Protein AF-A0A948CXN2-F1 (afdb_monomer)

Sequence (356 aa):
LKKIKRFEIYQRFLGYASSQEAEKEELLSPEDKVILDSAATRKIIGYLASQLNKVVSLNSHLELDLGVDSLGRVELGSGLESILSIEIPQELIDSVLTVKELIIQIERLSRASAALVVSPEQKTWNQILNQKPPDELLDKIKLNYGLLDKLLTLIFKALFEGFFRVFYSLRVSGRRNIPPSGPYIFCPNHASFYDGFILLSSVPFKCAINLFFIGHAKIFQRPLIKWAVKVARLISIDPVDHLSESLQASRFVLGKNKVICIFPEGARSIAGYVEEFKKGVGILAKELNIPLLPVYIKGSEFAWPRTRKFPRIHPLRIIFGKPVLWHDLGSDYEGIVEGLRKEIIKLKNQSDSKKR

Mean predicted aligned error: 16.38 Å

Nearest PDB structures (foldseek):
  5kym-assembly2_B  TM=7.892E-01  e=8.739E-10  Thermotoga maritima MSB8
  5kym-assembly1_A  TM=7.575E-01  e=1.160E-09  Thermotoga maritima MSB8
  8z5e-assembly1_C  TM=9.076E-01  e=7.432E-04  Helicobacter pylori
  3eje-assembly4_G  TM=8.868E-01  e=1.105E-03  Escherichia coli K-12
  7v2h-assembly1_G  TM=8.259E-01  e=1.044E-03  Sus scrofa

Structure (mmCIF, N/CA/C/O backbone):
data_AF-A0A948CXN2-F1
#
_entry.id   AF-A0A948CXN2-F1
#
loop_
_atom_site.group_PDB
_atom_site.id
_atom_site.type_symbol
_atom_site.label_atom_id
_atom_site.label_alt_id
_atom_site.label_comp_id
_atom_site.label_asym_id
_atom_site.label_entity_id
_atom_site.label_seq_id
_atom_site.pdbx_PDB_ins_code
_atom_site.Cartn_x
_atom_site.Cartn_y
_atom_site.Cartn_z
_atom_site.occupancy
_atom_site.B_iso_or_equiv
_atom_site.auth_seq_id
_atom_site.auth_comp_id
_atom_site.auth_asym_id
_atom_site.auth_atom_id
_atom_site.pdbx_PDB_model_num
ATOM 1 N N . LEU A 1 1 ? 48.651 -53.371 48.747 1.00 43.09 1 LEU A N 1
ATOM 2 C CA . LEU A 1 1 ? 47.652 -52.385 48.266 1.00 43.09 1 LEU A CA 1
ATOM 3 C C . LEU A 1 1 ? 47.886 -52.149 46.772 1.00 43.09 1 LEU A C 1
ATOM 5 O O . LEU A 1 1 ? 48.882 -51.533 46.413 1.00 43.09 1 LEU A O 1
ATOM 9 N N . LYS A 1 2 ? 47.072 -52.755 45.893 1.00 43.84 2 LYS A N 1
ATOM 10 C CA . LYS A 1 2 ? 47.256 -52.666 44.430 1.00 43.84 2 LYS A CA 1
ATOM 11 C C . LYS A 1 2 ? 46.954 -51.236 43.956 1.00 43.84 2 LYS A C 1
ATOM 13 O O . LYS A 1 2 ? 45.879 -50.719 44.242 1.00 43.84 2 LYS A O 1
ATOM 18 N N . LYS A 1 3 ? 47.900 -50.612 43.241 1.00 45.12 3 LYS A N 1
ATOM 19 C CA . LYS A 1 3 ? 47.721 -49.305 42.587 1.00 45.12 3 LYS A CA 1
ATOM 20 C C . LYS A 1 3 ? 46.655 -49.433 41.498 1.00 45.12 3 LYS A C 1
ATOM 22 O O . LYS A 1 3 ? 46.904 -50.056 40.469 1.00 45.12 3 LYS A O 1
ATOM 27 N N . ILE A 1 4 ? 45.487 -48.855 41.749 1.00 51.91 4 ILE A N 1
ATOM 28 C CA . ILE A 1 4 ? 44.396 -48.753 40.776 1.00 51.91 4 ILE A CA 1
ATOM 29 C C . ILE A 1 4 ? 44.846 -47.791 39.671 1.00 51.91 4 ILE A C 1
ATOM 31 O O . ILE A 1 4 ? 45.380 -46.714 39.956 1.00 51.91 4 ILE A O 1
ATOM 35 N N . LYS A 1 5 ? 44.688 -48.187 38.404 1.00 51.06 5 LYS A N 1
ATOM 36 C CA . LYS A 1 5 ? 45.070 -47.341 37.265 1.00 51.06 5 LYS A CA 1
ATOM 37 C C . LYS A 1 5 ? 44.031 -46.229 37.094 1.00 51.06 5 LYS A C 1
ATOM 39 O O . LYS A 1 5 ? 42.837 -46.462 37.227 1.00 51.06 5 LYS A O 1
ATOM 44 N N . ARG A 1 6 ? 44.477 -45.015 36.749 1.00 44.25 6 ARG A N 1
ATOM 45 C CA . ARG A 1 6 ? 43.642 -43.796 36.620 1.00 44.25 6 ARG A CA 1
ATOM 46 C C . ARG A 1 6 ? 42.395 -43.981 35.732 1.00 44.25 6 ARG A C 1
ATOM 48 O O . ARG A 1 6 ? 41.373 -43.355 35.980 1.00 44.25 6 ARG A O 1
ATOM 55 N N . PHE A 1 7 ? 42.466 -44.878 34.749 1.00 40.72 7 PHE A N 1
ATOM 56 C CA . PHE A 1 7 ? 41.352 -45.239 33.869 1.00 40.72 7 PHE A CA 1
ATOM 57 C C . PHE A 1 7 ? 40.240 -46.045 34.570 1.00 40.72 7 PHE A C 1
ATOM 59 O O . PHE A 1 7 ? 39.066 -45.834 34.290 1.00 40.72 7 PHE A O 1
ATOM 66 N N . GLU A 1 8 ? 40.577 -46.909 35.533 1.00 50.84 8 GLU A N 1
ATOM 67 C CA . GLU A 1 8 ? 39.588 -47.670 36.318 1.00 50.84 8 GLU A CA 1
ATOM 68 C C . GLU A 1 8 ? 38.836 -46.776 37.312 1.00 50.84 8 GLU A C 1
ATOM 70 O O . GLU A 1 8 ? 37.668 -47.023 37.600 1.00 50.84 8 GLU A O 1
ATOM 75 N N . ILE A 1 9 ? 39.477 -45.706 37.800 1.00 50.47 9 ILE A N 1
ATOM 76 C CA . ILE A 1 9 ? 38.821 -44.670 38.616 1.00 50.47 9 ILE A CA 1
ATOM 77 C C . ILE A 1 9 ? 37.789 -43.920 37.769 1.00 50.47 9 ILE A C 1
ATOM 79 O O . ILE A 1 9 ? 36.673 -43.703 38.225 1.00 50.47 9 ILE A O 1
ATOM 83 N N . TYR A 1 10 ? 38.136 -43.584 36.524 1.00 41.81 10 TYR A N 1
ATOM 84 C CA . TYR A 1 10 ? 37.239 -42.896 35.594 1.00 41.81 10 TYR A CA 1
ATOM 85 C C . TYR A 1 10 ? 36.047 -43.774 35.186 1.00 41.81 10 TYR A C 1
ATOM 87 O O . TYR A 1 10 ? 34.915 -43.313 35.191 1.00 41.81 10 TYR A O 1
ATOM 95 N N . GLN A 1 11 ? 36.279 -45.064 34.930 1.00 43.81 11 GLN A N 1
ATOM 96 C CA . GLN A 1 11 ? 35.222 -46.041 34.642 1.00 43.81 11 GLN A CA 1
ATOM 97 C C . GLN A 1 11 ? 34.307 -46.289 35.849 1.00 43.81 11 GLN A C 1
ATOM 99 O O . GLN A 1 11 ? 33.099 -46.396 35.678 1.00 43.81 11 GLN A O 1
ATOM 104 N N . ARG A 1 12 ? 34.844 -46.324 37.078 1.00 49.12 12 ARG A N 1
ATOM 105 C CA . ARG A 1 12 ? 34.018 -46.387 38.296 1.00 49.12 12 ARG A CA 1
ATOM 106 C C . ARG A 1 12 ? 33.236 -45.105 38.539 1.00 49.12 12 ARG A C 1
ATOM 108 O O . ARG A 1 12 ? 32.099 -45.204 38.964 1.00 49.12 12 ARG A O 1
ATOM 115 N N . PHE A 1 13 ? 33.816 -43.938 38.263 1.00 44.25 13 PHE A N 1
ATOM 116 C CA . PHE A 1 13 ? 33.134 -42.649 38.384 1.00 44.25 13 PHE A CA 1
ATOM 117 C C . PHE A 1 13 ? 32.013 -42.511 37.347 1.00 44.25 13 PHE A C 1
ATOM 119 O O . PHE A 1 13 ? 30.922 -42.090 37.700 1.00 44.25 13 PHE A O 1
ATOM 126 N N . LEU A 1 14 ? 32.242 -42.955 36.106 1.00 42.12 14 LEU A N 1
ATOM 127 C CA . LEU A 1 14 ? 31.215 -43.044 35.063 1.00 42.12 14 LEU A CA 1
ATOM 128 C C . LEU A 1 14 ? 30.163 -44.113 35.368 1.00 42.12 14 LEU A C 1
ATOM 130 O O . LEU A 1 14 ? 28.994 -43.891 35.104 1.00 42.12 14 LEU A O 1
ATOM 134 N N . GLY A 1 15 ? 30.551 -45.243 35.961 1.00 37.94 15 GLY A N 1
ATOM 135 C CA . GLY A 1 15 ? 29.616 -46.258 36.443 1.00 37.94 15 GLY A CA 1
ATOM 136 C C . GLY A 1 15 ? 28.722 -45.718 37.559 1.00 37.94 15 GLY A C 1
ATOM 137 O O . GLY A 1 15 ? 27.516 -45.908 37.488 1.00 37.94 15 GLY A O 1
ATOM 138 N N . TYR A 1 16 ? 29.303 -44.979 38.515 1.00 38.25 16 TYR A N 1
ATOM 139 C CA . TYR A 1 16 ? 28.596 -44.304 39.611 1.00 38.25 16 TYR A CA 1
ATOM 140 C C . TYR A 1 16 ? 27.692 -43.167 39.106 1.00 38.25 16 TYR A C 1
ATOM 142 O O . TYR A 1 16 ? 26.569 -43.014 39.583 1.00 38.25 16 TYR A O 1
ATOM 150 N N . ALA A 1 17 ? 28.159 -42.404 38.111 1.00 37.88 17 ALA A N 1
ATOM 151 C CA . ALA A 1 17 ? 27.385 -41.372 37.429 1.00 37.88 17 ALA A CA 1
ATOM 152 C C . ALA A 1 17 ? 26.241 -41.982 36.609 1.00 37.88 17 ALA A C 1
ATOM 154 O O . ALA A 1 17 ? 25.121 -41.514 36.732 1.00 37.88 17 ALA A O 1
ATOM 155 N N . SER A 1 18 ? 26.471 -43.090 35.893 1.00 36.19 18 SER A N 1
ATOM 156 C CA . SER A 1 18 ? 25.425 -43.784 35.130 1.00 36.19 18 SER A CA 1
ATOM 157 C C . SER A 1 18 ? 24.407 -44.482 36.033 1.00 36.19 18 SER A C 1
ATOM 159 O O . SER A 1 18 ? 23.235 -44.544 35.687 1.00 36.19 18 SER A O 1
ATOM 161 N N . SER A 1 19 ? 24.814 -44.959 37.219 1.00 34.91 19 SER A N 1
ATOM 162 C CA . SER A 1 19 ? 23.875 -45.485 38.217 1.00 34.91 19 SER A CA 1
ATOM 163 C C . SER A 1 19 ? 23.052 -44.379 38.881 1.00 34.91 19 SER A C 1
ATOM 165 O O . SER A 1 19 ? 21.907 -44.630 39.227 1.00 34.91 19 SER A O 1
ATOM 167 N N . GLN A 1 20 ? 23.582 -43.152 38.998 1.00 39.25 20 GLN A N 1
ATOM 168 C CA . GLN A 1 20 ? 22.796 -41.988 39.432 1.00 39.25 20 GLN A CA 1
ATOM 169 C C . GLN A 1 20 ? 21.943 -41.376 38.310 1.00 39.25 20 GLN A C 1
ATOM 171 O O . GLN A 1 20 ? 20.877 -40.842 38.595 1.00 39.25 20 GLN A O 1
ATOM 176 N N . GLU A 1 21 ? 22.372 -41.471 37.050 1.00 39.75 21 GLU A N 1
ATOM 177 C CA . GLU A 1 21 ? 21.590 -41.068 35.874 1.00 39.75 21 GLU A CA 1
ATOM 178 C C . GLU A 1 21 ? 20.443 -42.055 35.602 1.00 39.75 21 GLU A C 1
ATOM 180 O O . GLU A 1 21 ? 19.354 -41.623 35.243 1.00 39.75 21 GLU A O 1
ATOM 185 N N . ALA A 1 22 ? 20.634 -43.355 35.863 1.00 36.22 22 ALA A N 1
ATOM 186 C CA . ALA A 1 22 ? 19.586 -44.373 35.748 1.00 36.22 22 ALA A CA 1
ATOM 187 C C . ALA A 1 22 ? 18.579 -44.367 36.920 1.00 36.22 22 ALA A C 1
ATOM 189 O O . ALA A 1 22 ? 17.441 -44.790 36.739 1.00 36.22 22 ALA A O 1
ATOM 190 N N . GLU A 1 23 ? 18.950 -43.862 38.104 1.00 38.31 23 GLU A N 1
ATOM 191 C CA . GLU A 1 23 ? 18.022 -43.664 39.238 1.00 38.31 23 GLU A CA 1
ATOM 192 C C . GLU A 1 23 ? 17.304 -42.297 39.225 1.00 38.31 23 GLU A C 1
ATOM 194 O O . GLU A 1 23 ? 16.424 -42.064 40.054 1.00 38.31 23 GLU A O 1
ATOM 199 N N . LYS A 1 24 ? 17.622 -41.402 38.276 1.00 38.16 24 LYS A N 1
ATOM 200 C CA . LYS A 1 24 ? 16.964 -40.090 38.094 1.00 38.16 24 LYS A CA 1
ATOM 201 C C . LYS A 1 24 ? 16.237 -39.931 36.753 1.00 38.16 24 LYS A C 1
ATOM 203 O O . LYS A 1 24 ? 15.955 -38.809 36.336 1.00 38.16 24 LYS A O 1
ATOM 208 N N . GLU A 1 25 ? 15.832 -41.023 36.109 1.00 41.50 25 GLU A N 1
ATOM 209 C CA . GLU A 1 25 ? 14.643 -40.970 35.250 1.00 41.50 25 GLU A CA 1
ATOM 210 C C . GLU A 1 25 ? 13.409 -40.852 36.158 1.00 41.50 25 GLU A C 1
ATOM 212 O O . GLU A 1 25 ? 12.690 -41.814 36.427 1.00 41.50 25 GLU A O 1
ATOM 217 N N . GLU A 1 26 ? 13.194 -39.645 36.692 1.00 45.78 26 GLU A N 1
ATOM 218 C CA . GLU A 1 26 ? 11.942 -39.278 37.342 1.00 45.78 26 GLU A CA 1
ATOM 219 C C . GLU A 1 26 ? 10.802 -39.567 36.364 1.00 45.78 26 GLU A C 1
ATOM 221 O O . GLU A 1 26 ? 10.738 -39.004 35.267 1.00 45.78 26 GLU A O 1
ATOM 226 N N . LEU A 1 27 ? 9.905 -40.472 36.763 1.00 43.25 27 LEU A N 1
ATOM 227 C CA . LEU A 1 27 ? 8.648 -40.735 36.078 1.00 43.25 27 LEU A CA 1
ATOM 228 C C . LEU A 1 27 ? 7.884 -39.415 35.908 1.00 43.25 27 LEU A C 1
ATOM 230 O O . LEU A 1 27 ? 7.182 -38.971 36.813 1.00 43.25 27 LEU A O 1
ATOM 234 N N . LEU A 1 28 ? 8.023 -38.796 34.734 1.00 49.78 28 LEU A N 1
ATOM 235 C CA . LEU A 1 28 ? 7.275 -37.606 34.342 1.00 49.78 28 LEU A CA 1
ATOM 236 C C . LEU A 1 28 ? 5.777 -37.894 34.487 1.00 49.78 28 LEU A C 1
ATOM 238 O O . LEU A 1 28 ? 5.238 -38.775 33.803 1.00 49.78 28 LEU A O 1
ATOM 242 N N . SER A 1 29 ? 5.102 -37.134 35.353 1.00 56.88 29 SER A N 1
ATOM 243 C CA . SER A 1 29 ? 3.646 -37.175 35.485 1.00 56.88 29 SER A CA 1
ATOM 244 C C . SER A 1 29 ? 2.992 -36.850 34.128 1.00 56.88 29 SER A C 1
ATOM 246 O O . SER A 1 29 ? 3.559 -36.085 33.340 1.00 56.88 29 SER A O 1
ATOM 248 N N . PRO A 1 30 ? 1.790 -37.374 33.814 1.00 52.34 30 PRO A N 1
ATOM 249 C CA . PRO A 1 30 ? 1.020 -36.946 32.644 1.00 52.34 30 PRO A CA 1
ATOM 250 C C . PRO A 1 30 ? 0.870 -35.417 32.541 1.00 52.34 30 PRO A C 1
ATOM 252 O O . PRO A 1 30 ? 0.842 -34.879 31.438 1.00 52.34 30 PRO A O 1
ATOM 255 N N . GLU A 1 31 ? 0.847 -34.716 33.678 1.00 55.06 31 GLU A N 1
ATOM 256 C CA . GLU A 1 31 ? 0.811 -33.250 33.753 1.00 55.06 31 GLU A CA 1
ATOM 257 C C . GLU A 1 31 ? 2.134 -32.599 33.313 1.00 55.06 31 GLU A C 1
ATOM 259 O O . GLU A 1 31 ? 2.119 -31.578 32.626 1.00 55.06 31 GLU A O 1
ATOM 264 N N . ASP A 1 32 ? 3.280 -33.215 33.619 1.00 54.38 32 ASP A N 1
ATOM 265 C CA . ASP A 1 32 ? 4.606 -32.701 33.247 1.00 54.38 32 ASP A CA 1
ATOM 266 C C . ASP A 1 32 ? 4.849 -32.801 31.735 1.00 54.38 32 ASP A C 1
ATOM 268 O O . ASP A 1 32 ? 5.478 -31.925 31.139 1.00 54.38 32 ASP A O 1
ATOM 272 N N . LYS A 1 33 ? 4.278 -33.822 31.080 1.00 56.09 33 LYS A N 1
ATOM 273 C CA . LYS A 1 33 ? 4.309 -33.951 29.612 1.00 56.09 33 LYS A CA 1
ATOM 274 C C . LYS A 1 33 ? 3.504 -32.854 28.913 1.00 56.09 33 LYS A C 1
ATOM 276 O O . LYS A 1 33 ? 3.945 -32.343 27.889 1.00 56.09 33 LYS A O 1
ATOM 281 N N . VAL A 1 34 ? 2.365 -32.455 29.482 1.00 56.97 34 VAL A N 1
ATOM 282 C CA . VAL A 1 34 ? 1.534 -31.359 28.950 1.00 56.97 34 VAL A CA 1
ATOM 283 C C . VAL A 1 34 ? 2.238 -30.008 29.103 1.00 56.97 34 VAL A C 1
ATOM 285 O O . VAL A 1 34 ? 2.188 -29.183 28.192 1.00 56.97 34 VAL A O 1
ATOM 288 N N . ILE A 1 35 ? 2.943 -29.793 30.220 1.00 57.72 35 ILE A N 1
ATOM 289 C CA . ILE A 1 35 ? 3.729 -28.573 30.464 1.00 57.72 35 ILE A CA 1
ATOM 290 C C . ILE A 1 35 ? 4.901 -28.462 29.473 1.00 57.72 35 ILE A C 1
ATOM 292 O O . ILE A 1 35 ? 5.180 -27.372 28.973 1.00 57.72 35 ILE A O 1
ATOM 296 N N . LEU A 1 36 ? 5.564 -29.573 29.135 1.00 56.72 36 LEU A N 1
ATOM 297 C CA . LEU A 1 36 ? 6.693 -29.603 28.191 1.00 56.72 36 LEU A CA 1
ATOM 298 C C . LEU A 1 36 ? 6.303 -29.320 26.729 1.00 56.72 36 LEU A C 1
ATOM 300 O O . LEU A 1 36 ? 7.131 -28.814 25.966 1.00 56.72 36 LEU A O 1
ATOM 304 N N . ASP A 1 37 ? 5.058 -29.593 26.332 1.00 57.66 37 ASP A N 1
ATOM 305 C CA . ASP A 1 37 ? 4.600 -29.397 24.948 1.00 57.66 37 ASP A CA 1
ATOM 306 C C . ASP A 1 37 ? 4.332 -27.924 24.585 1.00 57.66 37 ASP A C 1
ATOM 308 O O . ASP A 1 37 ? 4.297 -27.558 23.402 1.00 57.66 37 ASP A O 1
ATOM 312 N N . SER A 1 38 ? 4.231 -27.048 25.588 1.00 67.25 38 SER A N 1
ATOM 313 C CA . SER A 1 38 ? 4.052 -25.605 25.419 1.00 67.25 38 SER A CA 1
ATOM 314 C C . SER A 1 38 ? 5.248 -24.945 24.716 1.00 67.25 38 SER A C 1
ATOM 316 O O . SER A 1 38 ? 6.420 -25.159 25.043 1.00 67.25 38 SER A O 1
ATOM 318 N N . ALA A 1 39 ? 4.960 -24.093 23.726 1.00 64.81 39 ALA A N 1
ATOM 319 C CA . ALA A 1 39 ? 5.979 -23.323 23.009 1.00 64.81 39 ALA A CA 1
ATOM 320 C C . ALA A 1 39 ? 6.729 -22.342 23.932 1.00 64.81 39 ALA A C 1
ATOM 322 O O . ALA A 1 39 ? 7.895 -22.036 23.677 1.00 64.81 39 ALA A O 1
ATOM 323 N N . ALA A 1 40 ? 6.082 -21.875 25.007 1.00 65.19 40 ALA A N 1
ATOM 324 C CA . ALA A 1 40 ? 6.704 -21.028 26.022 1.00 65.19 40 ALA A CA 1
ATOM 325 C C . ALA A 1 40 ? 7.709 -21.828 26.861 1.00 65.19 40 ALA A C 1
ATOM 327 O O . ALA A 1 40 ? 8.847 -21.393 27.025 1.00 65.19 40 ALA A O 1
ATOM 328 N N . THR A 1 41 ? 7.346 -23.043 27.282 1.00 71.25 41 THR A N 1
ATOM 329 C CA . THR A 1 41 ? 8.229 -23.949 28.032 1.00 71.25 41 THR A CA 1
ATOM 330 C C . THR A 1 41 ? 9.520 -24.251 27.281 1.00 71.25 41 THR A C 1
ATOM 332 O O . THR A 1 41 ? 10.608 -24.141 27.845 1.00 71.25 41 THR A O 1
ATOM 335 N N . ARG A 1 42 ? 9.434 -24.537 25.975 1.00 74.88 42 ARG A N 1
ATOM 336 C CA . ARG A 1 42 ? 10.622 -24.774 25.136 1.00 74.88 42 ARG A CA 1
ATOM 337 C C . ARG A 1 42 ? 11.548 -23.559 25.055 1.00 74.88 42 ARG A C 1
ATOM 339 O O . ARG A 1 42 ? 12.766 -23.726 25.079 1.00 74.88 42 ARG A O 1
ATOM 346 N N . LYS A 1 43 ? 10.991 -22.346 24.990 1.00 76.94 43 LYS A N 1
ATOM 347 C CA . LYS A 1 43 ? 11.776 -21.102 24.993 1.00 76.94 43 LYS A CA 1
ATOM 3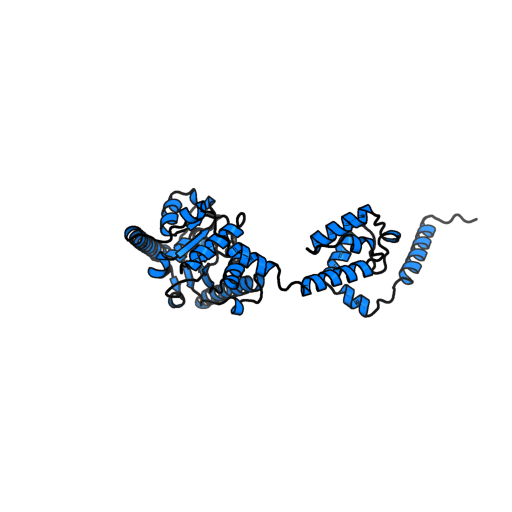48 C C . LYS A 1 43 ? 12.456 -20.857 26.341 1.00 76.94 43 LYS A C 1
ATOM 350 O O . LYS A 1 43 ? 13.633 -20.520 26.352 1.00 76.94 43 LYS A O 1
ATOM 355 N N . ILE A 1 44 ? 11.743 -21.065 27.450 1.00 79.25 44 ILE A N 1
ATOM 356 C CA . ILE A 1 44 ? 12.265 -20.865 28.813 1.00 79.25 44 ILE A CA 1
ATOM 357 C C . ILE A 1 44 ? 13.396 -21.858 29.103 1.00 79.25 44 ILE A C 1
ATOM 359 O O . ILE A 1 44 ? 14.479 -21.453 29.518 1.00 79.25 44 ILE A O 1
ATOM 363 N N . ILE A 1 45 ? 13.183 -23.147 28.817 1.00 77.69 45 ILE A N 1
ATOM 364 C CA . ILE A 1 45 ? 14.205 -24.187 29.009 1.00 77.69 45 ILE A CA 1
ATOM 365 C C . ILE A 1 45 ? 15.411 -23.934 28.097 1.00 77.69 45 ILE A C 1
ATOM 367 O O . ILE A 1 45 ? 16.548 -24.021 28.555 1.00 77.69 45 ILE A O 1
ATOM 371 N N . GLY A 1 46 ? 15.184 -23.572 26.829 1.00 76.88 46 GLY A N 1
ATOM 372 C CA . GLY A 1 46 ? 16.262 -23.240 25.895 1.00 76.88 46 GLY A CA 1
ATOM 373 C C . GLY A 1 46 ? 17.092 -22.035 26.347 1.00 76.88 46 GLY A C 1
ATOM 374 O O . GLY A 1 46 ? 18.319 -22.072 26.269 1.00 76.88 46 GLY A O 1
ATOM 375 N N . TYR A 1 47 ? 16.439 -20.998 26.878 1.00 78.69 47 TYR A N 1
ATOM 376 C CA . TYR A 1 47 ? 17.115 -19.830 27.436 1.00 78.69 47 TYR A CA 1
ATOM 377 C C . TYR A 1 47 ? 17.975 -20.198 28.650 1.00 78.69 47 TYR A C 1
ATOM 379 O O . TYR A 1 47 ? 19.178 -19.933 28.642 1.00 78.69 47 TYR A O 1
ATOM 387 N N . LEU A 1 48 ? 17.393 -20.889 29.636 1.00 78.44 48 LEU A N 1
ATOM 388 C CA . LEU A 1 48 ? 18.093 -21.340 30.842 1.00 78.44 48 LEU A CA 1
ATOM 389 C C . LEU A 1 48 ? 19.301 -22.222 30.510 1.00 78.44 48 LEU A C 1
ATOM 391 O O . LEU A 1 48 ? 20.390 -22.000 31.037 1.00 78.44 48 LEU A O 1
ATOM 395 N N . ALA A 1 49 ? 19.139 -23.179 29.593 1.00 76.25 49 ALA A N 1
ATOM 396 C CA . ALA A 1 49 ? 20.228 -24.053 29.167 1.00 76.25 49 ALA A CA 1
ATOM 397 C C . ALA A 1 49 ? 21.359 -23.270 28.476 1.00 76.25 49 ALA A C 1
ATOM 399 O O . ALA A 1 49 ? 22.533 -23.556 28.707 1.00 76.25 49 ALA A O 1
ATOM 400 N N . SER A 1 50 ? 21.015 -22.259 27.666 1.00 74.75 50 SER A N 1
ATOM 401 C CA . SER A 1 50 ? 21.996 -21.439 26.943 1.00 74.75 50 SER A CA 1
ATOM 402 C C . SER A 1 50 ? 22.804 -20.502 27.844 1.00 74.75 50 SER A C 1
ATOM 404 O O . SER A 1 50 ? 23.990 -20.307 27.597 1.00 74.75 50 SER A O 1
ATOM 406 N N . GLN A 1 51 ? 22.181 -19.940 28.885 1.00 71.94 51 GLN A N 1
ATOM 407 C CA . GLN A 1 51 ? 22.831 -18.992 29.794 1.00 71.94 51 GLN A CA 1
ATOM 408 C C . GLN A 1 51 ? 23.644 -19.694 30.883 1.00 71.94 51 GLN A C 1
ATOM 410 O O . GLN A 1 51 ? 24.715 -19.226 31.254 1.00 71.94 51 GLN A O 1
ATOM 415 N N . LEU A 1 52 ? 23.154 -20.830 31.388 1.00 71.94 52 LEU A N 1
ATOM 416 C CA . LEU A 1 52 ? 23.708 -21.462 32.590 1.00 71.94 52 LEU A CA 1
ATOM 417 C C . LEU A 1 52 ? 24.660 -22.623 32.284 1.00 71.94 52 LEU A C 1
ATOM 419 O O . LEU A 1 52 ? 25.312 -23.122 33.198 1.00 71.94 52 LEU A O 1
ATOM 423 N N . ASN A 1 53 ? 24.753 -23.054 31.018 1.00 71.75 53 ASN A N 1
ATOM 424 C CA . ASN A 1 53 ? 25.607 -24.154 30.548 1.00 71.75 53 ASN A CA 1
ATOM 425 C C . ASN A 1 53 ? 25.503 -25.430 31.419 1.00 71.75 53 ASN A C 1
ATOM 427 O O . ASN A 1 53 ? 26.487 -26.136 31.653 1.00 71.75 53 ASN A O 1
ATOM 431 N N . LYS A 1 54 ? 24.298 -25.699 31.934 1.00 73.62 54 LYS A N 1
ATOM 432 C CA . LYS A 1 54 ? 23.952 -26.807 32.834 1.00 73.62 54 LYS A CA 1
ATOM 433 C C . LYS A 1 54 ? 22.764 -27.583 32.272 1.00 73.62 54 LYS A C 1
ATOM 435 O O . LYS A 1 54 ? 21.957 -27.039 31.520 1.00 73.62 54 LYS A O 1
ATOM 440 N N . VAL A 1 55 ? 22.640 -28.851 32.661 1.00 71.69 55 VAL A N 1
ATOM 441 C CA . VAL A 1 55 ? 21.455 -29.660 32.344 1.00 71.69 55 VAL A CA 1
ATOM 442 C C . VAL A 1 55 ? 20.283 -29.139 33.174 1.00 71.69 55 VAL A C 1
ATOM 444 O O . VAL A 1 55 ? 20.324 -29.172 34.402 1.00 71.69 55 VAL A O 1
ATOM 447 N N . VAL A 1 56 ? 19.257 -28.626 32.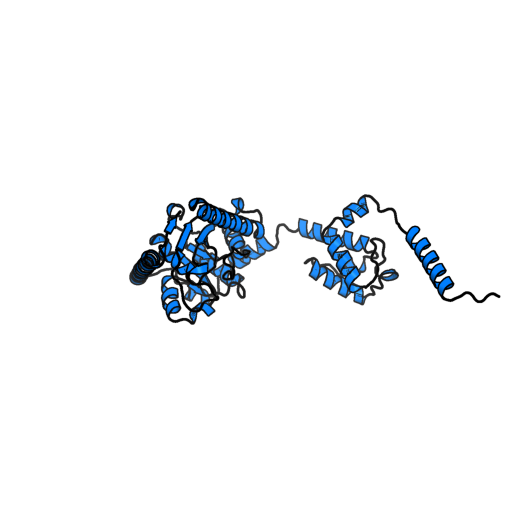498 1.00 76.44 56 VAL A N 1
ATOM 448 C CA . VAL A 1 56 ? 18.063 -28.047 33.125 1.00 76.44 56 VAL A CA 1
ATOM 449 C C . VAL A 1 56 ? 16.950 -29.090 33.124 1.00 76.44 56 VAL A C 1
ATOM 451 O O . VAL A 1 56 ? 16.521 -29.533 32.060 1.00 76.44 56 VAL A O 1
ATOM 454 N N . SER A 1 57 ? 16.466 -29.460 34.309 1.00 77.00 57 SER A N 1
ATOM 455 C CA . SER A 1 57 ? 15.276 -30.299 34.488 1.00 77.00 57 SER A CA 1
ATOM 456 C C . SER A 1 57 ? 14.134 -29.482 35.096 1.00 77.00 57 SER A C 1
ATOM 458 O O . SER A 1 57 ? 14.368 -28.427 35.684 1.00 77.00 57 SER A O 1
ATOM 460 N N . LEU A 1 58 ? 12.891 -29.958 34.980 1.00 73.25 58 LEU A N 1
ATOM 461 C CA . LEU A 1 58 ? 11.727 -29.269 35.557 1.00 73.25 58 LEU A CA 1
ATOM 462 C C . LEU A 1 58 ? 11.841 -29.112 37.081 1.00 73.25 58 LEU A C 1
ATOM 464 O O . LEU A 1 58 ? 11.458 -28.079 37.623 1.00 73.25 58 LEU A O 1
ATOM 468 N N . ASN A 1 59 ? 12.420 -30.098 37.761 1.00 77.31 59 ASN A N 1
ATOM 469 C CA . ASN A 1 59 ? 12.578 -30.086 39.214 1.00 77.31 59 ASN A CA 1
ATOM 470 C C . ASN A 1 59 ? 13.893 -29.434 39.671 1.00 77.31 59 ASN A C 1
ATOM 472 O O . ASN A 1 59 ? 14.158 -29.383 40.868 1.00 77.31 59 ASN A O 1
ATOM 476 N N . SER A 1 60 ? 14.706 -28.907 38.745 1.00 78.38 60 SER A N 1
ATOM 477 C CA . SER A 1 60 ? 15.941 -28.202 39.093 1.00 78.38 60 SER A CA 1
ATOM 478 C C . SER A 1 60 ? 15.632 -26.949 39.907 1.00 78.38 60 SER A C 1
ATOM 480 O O . SER A 1 60 ? 14.846 -26.093 39.488 1.00 78.38 60 SER A O 1
ATOM 482 N N . HIS A 1 61 ? 16.293 -26.824 41.052 1.00 84.38 61 HIS A N 1
ATOM 483 C CA . HIS A 1 61 ? 16.232 -25.648 41.900 1.00 84.38 61 HIS A CA 1
ATOM 484 C C . HIS A 1 61 ? 17.094 -24.523 41.305 1.00 84.38 61 HIS A C 1
ATOM 486 O O . HIS A 1 61 ? 18.272 -24.722 40.996 1.00 84.38 61 HIS A O 1
ATOM 492 N N . LEU A 1 62 ? 16.528 -23.321 41.164 1.00 78.31 62 LEU A N 1
ATOM 493 C CA . LEU A 1 62 ? 17.181 -22.179 40.511 1.00 78.31 62 LEU A CA 1
ATOM 494 C C . LEU A 1 62 ? 18.488 -21.797 41.219 1.00 78.31 62 LEU A C 1
ATOM 496 O O . LEU A 1 62 ? 19.530 -21.663 40.590 1.00 78.31 62 LEU A O 1
ATOM 500 N N . GLU A 1 63 ? 18.454 -21.693 42.541 1.00 76.94 63 GLU A N 1
ATOM 501 C CA . GLU A 1 63 ? 19.635 -21.324 43.325 1.00 76.94 63 GLU A CA 1
ATOM 502 C C . GLU A 1 63 ? 20.580 -22.509 43.581 1.00 76.94 63 GLU A C 1
ATOM 504 O O . GLU A 1 63 ? 21.756 -22.446 43.233 1.00 76.94 63 GLU A O 1
ATOM 509 N N . LEU A 1 64 ? 20.065 -23.618 44.128 1.00 73.88 64 LEU A N 1
ATOM 510 C CA . LEU A 1 64 ? 20.888 -24.744 44.584 1.00 73.88 64 LEU A CA 1
ATOM 511 C C . LEU A 1 64 ? 21.481 -25.587 43.442 1.00 73.88 64 LEU A C 1
ATOM 513 O O . LEU A 1 64 ? 22.645 -25.974 43.522 1.00 73.88 64 LEU A O 1
ATOM 517 N N . ASP A 1 65 ? 20.722 -25.845 42.372 1.00 73.44 65 ASP A N 1
ATOM 518 C CA . ASP A 1 65 ? 21.189 -26.689 41.260 1.00 73.44 65 ASP A CA 1
ATOM 519 C C . ASP A 1 65 ? 21.759 -25.838 40.119 1.00 73.44 65 ASP A C 1
ATOM 521 O O . ASP A 1 65 ? 22.826 -26.113 39.549 1.00 73.44 65 ASP A O 1
ATOM 525 N N . LEU A 1 66 ? 21.056 -24.757 39.784 1.00 76.44 66 LEU A N 1
ATOM 526 C CA . LEU A 1 66 ? 21.382 -23.923 38.635 1.00 76.44 66 LEU A CA 1
ATOM 527 C C . LEU A 1 66 ? 22.326 -22.762 38.978 1.00 76.44 66 LEU A C 1
ATOM 529 O O . LEU A 1 66 ? 23.061 -22.324 38.093 1.00 76.44 66 LEU A O 1
ATOM 533 N N . GLY A 1 67 ? 22.481 -22.402 40.254 1.00 75.19 67 GLY A N 1
ATOM 534 C CA . GLY A 1 67 ? 23.417 -21.362 40.698 1.00 75.19 67 GLY A CA 1
ATOM 535 C C . GLY A 1 67 ? 22.943 -19.941 40.394 1.00 75.19 67 GLY A C 1
ATOM 536 O O . GLY A 1 67 ? 23.771 -19.050 40.243 1.00 75.19 67 GLY A O 1
ATOM 537 N N . VAL A 1 68 ? 21.632 -19.741 40.251 1.00 78.94 68 VAL A N 1
ATOM 538 C CA . VAL A 1 68 ? 21.019 -18.428 40.034 1.00 78.94 68 VAL A CA 1
ATOM 539 C C . VAL A 1 68 ? 20.956 -17.694 41.376 1.00 78.94 68 VAL A C 1
ATOM 541 O O . VAL A 1 68 ? 20.073 -17.954 42.195 1.00 78.94 68 VAL A O 1
ATOM 544 N N . ASP A 1 69 ? 21.920 -16.806 41.608 1.00 77.81 69 ASP A N 1
ATOM 545 C CA . ASP A 1 69 ? 21.984 -15.946 42.792 1.00 77.81 69 ASP A CA 1
ATOM 546 C C . ASP A 1 69 ? 21.014 -14.746 42.696 1.00 77.81 69 ASP A C 1
ATOM 548 O O . ASP A 1 69 ? 20.253 -14.609 41.736 1.00 77.81 69 ASP A O 1
ATOM 552 N N . SER A 1 70 ? 21.006 -13.861 43.700 1.00 69.19 70 SER A N 1
ATOM 553 C CA . SER A 1 70 ? 20.096 -12.704 43.735 1.00 69.19 70 SER A CA 1
ATOM 554 C C . SER A 1 70 ? 20.249 -11.757 42.536 1.00 69.19 70 SER A C 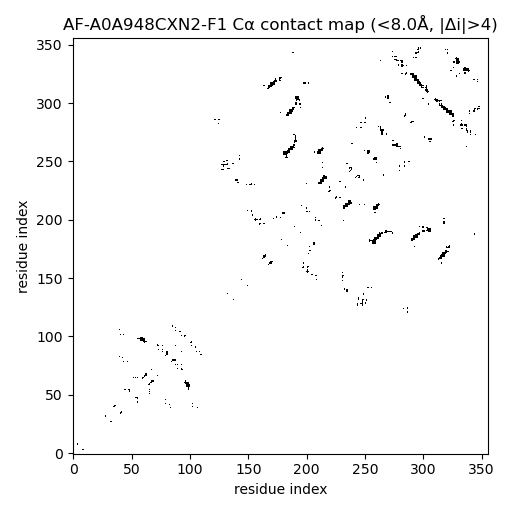1
ATOM 556 O O . SER A 1 70 ? 19.262 -11.151 42.128 1.00 69.19 70 SER A O 1
ATOM 558 N N . LEU A 1 71 ? 21.448 -11.632 41.953 1.00 68.94 71 LEU A N 1
ATOM 559 C CA . LEU A 1 71 ? 21.670 -10.823 40.747 1.00 68.94 71 LEU A CA 1
ATOM 560 C C . LEU A 1 71 ? 21.229 -11.590 39.493 1.00 68.94 71 LEU A C 1
ATOM 562 O O . LEU A 1 71 ? 20.530 -11.042 38.642 1.00 68.94 71 LEU A O 1
ATOM 566 N N . GLY A 1 72 ? 21.548 -12.882 39.428 1.00 74.31 72 GLY A N 1
ATOM 567 C CA . GLY A 1 72 ? 21.120 -13.790 38.373 1.00 74.31 72 GLY A CA 1
ATOM 568 C C . GLY A 1 72 ? 19.600 -13.906 38.269 1.00 74.31 72 GLY A C 1
ATOM 569 O O . GLY A 1 72 ? 19.086 -14.091 37.172 1.00 74.31 72 GLY A O 1
ATOM 570 N N . ARG A 1 73 ? 18.853 -13.736 39.369 1.00 77.44 73 ARG A N 1
ATOM 571 C CA . ARG A 1 73 ? 17.381 -13.658 39.344 1.00 77.44 73 ARG A CA 1
ATOM 572 C C . ARG A 1 73 ? 16.878 -12.419 38.597 1.00 77.44 73 ARG A C 1
ATOM 574 O O . ARG A 1 73 ? 15.934 -12.526 37.820 1.00 77.44 73 ARG A O 1
ATOM 581 N N . VAL A 1 74 ? 17.526 -11.268 38.767 1.00 72.50 74 VAL A N 1
ATOM 582 C CA . VAL A 1 74 ? 17.177 -10.029 38.046 1.00 72.50 74 VAL A CA 1
ATOM 583 C C . VAL A 1 74 ? 17.480 -10.167 36.549 1.00 72.50 74 VAL A C 1
ATOM 585 O O . VAL A 1 74 ? 16.649 -9.829 35.705 1.00 72.50 74 VAL A O 1
ATOM 588 N N . GLU A 1 75 ? 18.642 -10.727 36.202 1.00 74.44 75 GLU A N 1
ATOM 589 C CA . GLU A 1 75 ? 19.029 -10.991 34.808 1.00 74.44 7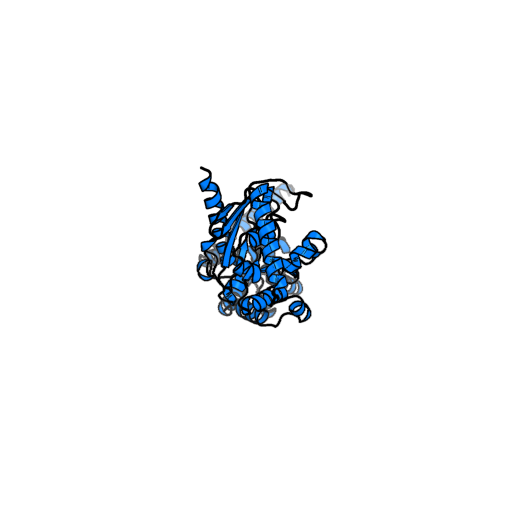5 GLU A CA 1
ATOM 590 C C . GLU A 1 75 ? 18.125 -12.038 34.142 1.00 74.44 75 GLU A C 1
ATOM 592 O O . GLU A 1 75 ? 17.732 -11.893 32.980 1.00 74.44 75 GLU A O 1
ATOM 597 N N . LEU A 1 76 ? 17.748 -13.077 34.894 1.00 79.75 76 LEU A N 1
ATOM 598 C CA . LEU A 1 76 ? 16.787 -14.090 34.471 1.00 79.75 76 LEU A CA 1
ATOM 599 C C . LEU A 1 76 ? 15.437 -13.449 34.147 1.00 79.75 76 LEU A C 1
ATOM 601 O O . LEU A 1 76 ? 14.884 -13.729 33.086 1.00 79.75 76 LEU A O 1
ATOM 605 N N . GLY A 1 77 ? 14.941 -12.569 35.020 1.00 79.00 77 GLY A N 1
ATOM 606 C CA . GLY A 1 77 ? 13.722 -11.798 34.796 1.00 79.00 77 GLY A CA 1
ATOM 607 C C . GLY A 1 77 ? 13.757 -11.025 33.492 1.00 79.00 77 GLY A C 1
ATOM 608 O O . GLY A 1 77 ? 12.977 -11.307 32.585 1.00 79.00 77 GLY A O 1
ATOM 609 N N . SER A 1 78 ? 14.731 -10.126 33.359 1.00 73.12 78 SER A N 1
ATOM 610 C CA . SER A 1 78 ? 14.866 -9.261 32.183 1.0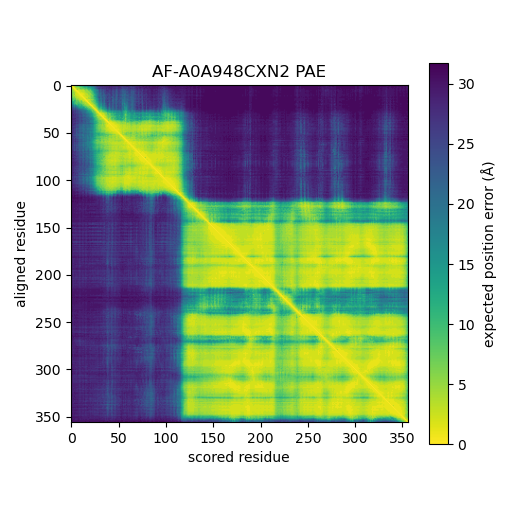0 73.12 78 SER A CA 1
ATOM 611 C C . SER A 1 78 ? 15.026 -10.052 30.874 1.00 73.12 78 SER A C 1
ATOM 613 O O . SER A 1 78 ? 14.439 -9.712 29.842 1.00 73.12 78 SER A O 1
ATOM 615 N N . GLY A 1 79 ? 15.779 -11.154 30.903 1.00 77.69 79 GLY A N 1
ATOM 616 C CA . GLY A 1 79 ? 15.937 -12.024 29.741 1.00 77.69 79 GLY A CA 1
ATOM 617 C C . GLY A 1 79 ? 14.649 -12.745 29.343 1.00 77.69 79 GLY A C 1
ATOM 618 O O . GLY A 1 79 ? 14.334 -12.845 28.153 1.00 77.69 79 GLY A O 1
ATOM 619 N N . LEU A 1 80 ? 13.870 -13.208 30.323 1.00 80.56 80 LEU A N 1
ATOM 620 C CA . LEU A 1 80 ? 12.580 -13.849 30.077 1.00 80.56 80 LEU A CA 1
ATOM 621 C C . LEU A 1 80 ? 11.533 -12.851 29.575 1.00 80.56 80 LEU A C 1
ATOM 623 O O . LEU A 1 80 ? 10.808 -13.181 28.635 1.00 80.56 80 LEU A O 1
ATOM 627 N N . GLU A 1 81 ? 11.502 -11.632 30.114 1.00 79.06 81 GLU A N 1
ATOM 628 C CA . GLU A 1 81 ? 10.655 -10.542 29.612 1.00 79.06 81 GLU A CA 1
ATOM 629 C C . GLU A 1 81 ? 10.943 -10.244 28.135 1.00 79.06 81 GLU A C 1
ATOM 631 O O . GLU A 1 81 ? 10.025 -10.160 27.318 1.00 79.06 81 GLU A O 1
ATOM 636 N N . SER A 1 82 ? 12.224 -10.177 27.760 1.00 76.00 82 SER A N 1
ATOM 637 C CA . SER A 1 82 ? 12.656 -9.944 26.376 1.00 76.00 82 SER A CA 1
ATOM 638 C C . SER A 1 82 ? 12.217 -11.065 25.420 1.00 76.00 82 SER A C 1
ATOM 640 O O . SER A 1 82 ? 11.691 -10.805 24.335 1.00 76.00 82 SER A O 1
ATOM 642 N N . ILE A 1 83 ? 12.368 -12.331 25.826 1.00 74.75 83 ILE A N 1
ATOM 643 C CA . ILE A 1 83 ? 12.065 -13.502 24.980 1.00 74.75 83 ILE A CA 1
ATOM 644 C C . ILE A 1 83 ? 10.560 -13.756 24.848 1.00 74.75 83 ILE A C 1
ATOM 646 O O . ILE A 1 83 ? 10.093 -14.251 23.811 1.00 74.75 83 ILE A O 1
ATOM 650 N N . LEU A 1 84 ? 9.808 -13.470 25.909 1.00 74.94 84 LEU A N 1
ATOM 651 C CA . LEU A 1 84 ? 8.380 -13.759 26.000 1.00 74.94 84 LEU A CA 1
ATOM 652 C C . LEU A 1 84 ? 7.504 -12.530 25.730 1.00 74.94 84 LEU A C 1
ATOM 654 O O . LEU A 1 84 ? 6.307 -12.700 25.516 1.00 74.94 84 LEU A O 1
ATOM 658 N N . SER A 1 85 ? 8.090 -11.329 25.676 1.00 73.62 85 SER A N 1
ATOM 659 C CA . SER A 1 85 ? 7.385 -10.054 25.478 1.00 73.62 85 SER A CA 1
ATOM 660 C C . SER A 1 85 ? 6.253 -9.834 26.493 1.00 73.62 85 SER A C 1
ATOM 662 O O . SER A 1 85 ? 5.174 -9.359 26.141 1.00 73.62 85 SER A O 1
ATOM 664 N N . ILE A 1 86 ? 6.496 -10.211 27.749 1.00 79.19 86 ILE A N 1
ATOM 665 C CA . ILE A 1 86 ? 5.595 -10.004 28.891 1.00 79.19 86 ILE A CA 1
ATOM 666 C C . ILE A 1 86 ? 6.357 -9.271 29.994 1.00 79.19 86 ILE A C 1
ATOM 668 O O . ILE A 1 86 ? 7.558 -9.475 30.122 1.00 79.19 86 ILE A O 1
ATOM 672 N N . GLU A 1 87 ? 5.666 -8.459 30.792 1.00 76.50 87 GLU A N 1
ATOM 673 C CA . GLU A 1 87 ? 6.223 -7.917 32.038 1.00 76.50 87 GLU A CA 1
ATOM 674 C C . GLU A 1 87 ? 6.133 -8.985 33.133 1.00 76.50 87 GLU A C 1
ATOM 676 O O . GLU A 1 87 ? 5.082 -9.614 33.317 1.00 76.50 87 GLU A O 1
ATOM 681 N N . ILE A 1 88 ? 7.236 -9.210 33.845 1.00 81.25 88 ILE A N 1
ATOM 682 C CA . ILE A 1 88 ? 7.341 -10.204 34.911 1.00 81.25 88 ILE A CA 1
ATOM 683 C C . ILE A 1 88 ? 7.683 -9.458 36.206 1.00 81.25 88 ILE A C 1
ATOM 685 O O . ILE A 1 88 ? 8.805 -8.981 36.357 1.00 81.25 88 ILE A O 1
ATOM 689 N N . PRO A 1 89 ? 6.748 -9.366 37.171 1.00 82.44 89 PRO A N 1
ATOM 690 C CA . PRO A 1 89 ? 7.019 -8.728 38.453 1.00 82.44 89 PRO A CA 1
ATOM 691 C C . PRO A 1 89 ? 8.195 -9.392 39.170 1.00 82.44 89 PRO A C 1
ATOM 693 O O . PRO A 1 89 ? 8.269 -10.624 39.243 1.00 82.44 89 PRO A O 1
ATOM 696 N N . GLN A 1 90 ? 9.085 -8.585 39.747 1.00 77.12 90 GLN A N 1
ATOM 697 C CA . GLN A 1 90 ? 10.262 -9.100 40.444 1.00 77.12 90 GLN A CA 1
ATOM 698 C C . GLN A 1 90 ? 9.871 -9.992 41.633 1.00 77.12 90 GLN A C 1
ATOM 700 O O . GLN A 1 90 ? 10.515 -11.016 41.858 1.00 77.12 90 GLN A O 1
ATOM 705 N N . GLU A 1 91 ? 8.756 -9.698 42.317 1.00 79.31 91 GLU A N 1
ATOM 706 C CA . GLU A 1 91 ? 8.278 -10.537 43.424 1.00 79.31 91 GLU A CA 1
ATOM 707 C C . GLU A 1 91 ? 7.959 -11.970 42.974 1.00 79.31 91 GLU A C 1
ATOM 709 O O . GLU A 1 91 ? 8.097 -12.918 43.748 1.00 79.31 91 GLU A O 1
ATOM 714 N N . LEU A 1 92 ? 7.556 -12.150 41.711 1.00 83.50 92 LEU A N 1
ATOM 715 C CA . LEU A 1 92 ? 7.273 -13.466 41.155 1.00 83.50 92 LEU A CA 1
ATOM 716 C C . LEU A 1 92 ? 8.562 -14.259 40.938 1.00 83.50 92 LEU A C 1
ATOM 718 O O . LEU A 1 92 ? 8.607 -15.430 41.304 1.00 83.50 92 LEU A O 1
ATOM 722 N N . ILE A 1 93 ? 9.613 -13.636 40.405 1.00 81.56 93 ILE A N 1
ATOM 723 C CA . ILE A 1 93 ? 10.908 -14.299 40.177 1.00 81.56 93 ILE A CA 1
ATOM 724 C C . ILE A 1 93 ? 11.576 -14.655 41.509 1.00 81.56 93 ILE A C 1
ATOM 726 O O . ILE A 1 93 ? 12.166 -15.727 41.657 1.00 81.56 93 ILE A O 1
ATOM 730 N N . ASP A 1 94 ? 11.430 -13.786 42.505 1.00 79.44 94 ASP A N 1
ATOM 731 C CA . ASP A 1 94 ? 11.971 -14.010 43.841 1.00 79.44 94 ASP A CA 1
ATOM 732 C C . ASP A 1 94 ? 11.221 -15.134 44.581 1.00 79.44 94 ASP A C 1
ATOM 734 O O . ASP A 1 94 ? 11.827 -15.892 45.340 1.00 79.44 94 ASP A O 1
ATOM 738 N N . SER A 1 95 ? 9.921 -15.311 44.313 1.00 80.06 95 SER A N 1
ATOM 739 C CA . SER A 1 95 ? 9.094 -16.357 44.938 1.00 80.06 95 SER A CA 1
ATOM 740 C C . SER A 1 95 ? 9.314 -17.772 44.393 1.00 80.06 95 SER A C 1
ATOM 742 O O . SER A 1 95 ? 8.909 -18.746 45.027 1.00 80.06 95 SER A O 1
ATOM 744 N N . VAL A 1 96 ? 9.924 -17.898 43.215 1.00 85.69 96 VAL A N 1
ATOM 745 C CA . VAL A 1 96 ? 10.079 -19.175 42.517 1.00 85.69 96 VAL A CA 1
ATOM 746 C C . VAL A 1 96 ? 11.360 -19.876 42.960 1.00 85.69 96 VAL A C 1
ATOM 748 O O . VAL A 1 96 ? 12.435 -19.274 43.003 1.00 85.69 96 VAL A O 1
ATOM 751 N N . LEU A 1 97 ? 11.259 -21.176 43.246 1.00 80.50 97 LEU A N 1
ATOM 752 C CA . LEU A 1 97 ? 12.393 -21.998 43.667 1.00 80.50 97 LEU A CA 1
ATOM 753 C C . LEU A 1 97 ? 12.830 -22.972 42.576 1.00 80.50 97 LEU A C 1
ATOM 755 O O . LEU A 1 97 ? 14.025 -23.227 42.431 1.00 80.50 97 LEU A O 1
ATOM 759 N N . THR A 1 98 ? 11.890 -23.480 41.776 1.00 85.44 98 THR A N 1
ATOM 760 C CA . THR A 1 98 ? 12.162 -24.489 40.738 1.00 85.44 98 THR A CA 1
ATOM 761 C C . THR A 1 98 ? 11.820 -24.017 39.327 1.00 85.44 98 THR A C 1
ATOM 763 O O . THR A 1 98 ? 11.000 -23.122 39.117 1.00 85.44 98 THR A O 1
ATOM 766 N N . VAL A 1 99 ? 12.412 -24.663 38.319 1.00 81.56 99 VAL A N 1
ATOM 767 C CA . VAL A 1 99 ? 12.108 -24.397 36.899 1.00 81.56 99 VAL A CA 1
ATOM 768 C C . VAL A 1 99 ? 10.632 -24.670 36.578 1.00 81.56 99 VAL A C 1
ATOM 770 O O . VAL A 1 99 ? 10.010 -23.915 35.831 1.00 81.56 99 VAL A O 1
ATOM 773 N N . LYS A 1 100 ? 10.036 -25.710 37.170 1.00 80.25 100 LYS A N 1
ATOM 774 C CA . LYS A 1 100 ? 8.611 -26.038 37.027 1.00 80.25 100 LYS A CA 1
ATOM 775 C C . LYS A 1 100 ? 7.715 -24.919 37.551 1.00 80.25 100 LYS A C 1
ATOM 777 O O . LYS A 1 100 ? 6.780 -24.515 36.861 1.00 80.25 100 LYS A O 1
ATOM 782 N N . GLU A 1 101 ? 8.005 -24.395 38.738 1.00 79.94 101 GLU A N 1
ATOM 783 C CA . GLU A 1 101 ? 7.275 -23.258 39.306 1.00 79.94 101 GLU A CA 1
ATOM 784 C C . GLU A 1 101 ? 7.417 -22.005 38.441 1.00 79.94 101 GLU A C 1
ATOM 786 O O . GLU A 1 101 ? 6.415 -21.335 38.188 1.00 79.94 101 GLU A O 1
ATOM 791 N N . LEU A 1 102 ? 8.621 -21.740 37.918 1.00 83.38 102 LEU A N 1
ATOM 792 C CA . LEU A 1 102 ? 8.879 -20.625 37.006 1.00 83.38 102 LEU A CA 1
ATOM 793 C C . LEU A 1 102 ? 7.968 -20.698 35.781 1.00 83.38 102 LEU A C 1
ATOM 795 O O . LEU A 1 102 ? 7.279 -19.735 35.452 1.00 83.38 102 LEU A O 1
ATOM 799 N N . ILE A 1 103 ? 7.930 -21.864 35.132 1.00 82.75 103 ILE A N 1
ATOM 800 C CA . ILE A 1 103 ? 7.116 -22.106 33.939 1.00 82.75 103 ILE A CA 1
ATOM 801 C C . ILE A 1 103 ? 5.631 -21.937 34.263 1.00 82.75 103 ILE A C 1
ATOM 803 O O . ILE A 1 103 ? 4.931 -21.229 33.544 1.00 82.75 103 ILE A O 1
ATOM 807 N N . ILE A 1 104 ? 5.142 -22.537 35.352 1.00 80.00 104 ILE A N 1
ATOM 808 C CA . ILE A 1 104 ? 3.724 -22.461 35.731 1.00 80.00 104 ILE A CA 1
ATOM 809 C C . ILE A 1 104 ? 3.309 -21.016 36.024 1.00 80.00 104 ILE A C 1
ATOM 811 O O . ILE A 1 104 ? 2.241 -20.587 35.584 1.00 80.00 104 ILE A O 1
ATOM 815 N N . GLN A 1 105 ? 4.126 -20.259 36.758 1.00 81.69 105 GLN A N 1
ATOM 816 C CA . GLN A 1 105 ? 3.819 -18.873 37.113 1.00 81.69 105 GLN A CA 1
ATOM 817 C C . GLN A 1 105 ? 3.877 -17.950 35.893 1.00 81.69 105 GLN A C 1
ATOM 819 O O . GLN A 1 105 ? 2.974 -17.138 35.699 1.00 81.69 105 GLN A O 1
ATOM 824 N N . ILE A 1 106 ? 4.862 -18.133 35.013 1.00 80.31 106 ILE A N 1
ATOM 825 C CA . ILE A 1 106 ? 4.956 -17.396 33.749 1.00 80.31 106 ILE A CA 1
ATOM 826 C C . ILE A 1 106 ? 3.804 -17.751 32.809 1.00 80.31 106 ILE A C 1
ATOM 828 O O . ILE A 1 106 ? 3.242 -16.864 32.175 1.00 80.31 106 ILE A O 1
ATOM 832 N N . GLU A 1 107 ? 3.388 -19.015 32.726 1.00 76.62 107 GLU A N 1
ATOM 833 C CA . GLU A 1 107 ? 2.210 -19.389 31.942 1.00 76.62 107 GLU A CA 1
ATOM 834 C C . GLU A 1 107 ? 0.925 -18.818 32.535 1.00 76.62 107 GLU A C 1
ATOM 836 O O . GLU A 1 107 ? 0.043 -18.404 31.787 1.00 76.62 107 GLU A O 1
ATOM 841 N N . ARG A 1 108 ? 0.800 -18.769 33.865 1.00 78.06 108 ARG A N 1
ATOM 842 C CA . ARG A 1 108 ? -0.333 -18.117 34.531 1.00 78.06 108 ARG A CA 1
ATOM 843 C C . ARG A 1 108 ? -0.349 -16.622 34.259 1.00 78.06 108 ARG A C 1
ATOM 845 O O . ARG A 1 108 ? -1.411 -16.117 33.921 1.00 78.06 108 ARG A O 1
ATOM 852 N N . LEU A 1 109 ? 0.794 -15.942 34.330 1.00 75.44 109 LEU A N 1
ATOM 853 C CA . LEU A 1 109 ? 0.931 -14.541 33.928 1.00 75.44 109 LEU A CA 1
ATOM 854 C C . LEU A 1 109 ? 0.621 -14.351 32.448 1.00 75.44 109 LEU A C 1
ATOM 856 O O . LEU A 1 109 ? -0.112 -13.443 32.096 1.00 75.44 109 LEU A O 1
ATOM 860 N N . SER A 1 110 ? 1.114 -15.225 31.575 1.00 71.00 110 SER A N 1
ATOM 861 C CA . SER A 1 110 ? 0.849 -15.166 30.140 1.00 71.00 110 SER A CA 1
ATOM 862 C C . SER A 1 110 ? -0.631 -15.390 29.840 1.00 71.00 110 SER A C 1
ATOM 864 O O . SER A 1 110 ? -1.186 -14.678 29.014 1.00 71.00 110 SER A O 1
ATOM 866 N N . ARG A 1 111 ? -1.309 -16.304 30.550 1.00 67.75 111 ARG A N 1
ATOM 867 C CA . ARG A 1 111 ? -2.760 -16.531 30.445 1.00 67.75 111 ARG A CA 1
ATOM 868 C C . ARG A 1 111 ? -3.578 -15.414 31.086 1.00 67.75 111 ARG A C 1
ATOM 870 O O . ARG A 1 111 ? -4.620 -15.075 30.546 1.00 67.75 111 ARG A O 1
ATOM 877 N N . ALA A 1 112 ? -3.137 -14.844 32.206 1.00 62.75 112 ALA A N 1
ATOM 878 C CA . ALA A 1 112 ? -3.791 -13.718 32.871 1.00 62.75 112 ALA A CA 1
ATOM 879 C C . ALA A 1 112 ? -3.641 -12.437 32.045 1.00 62.75 112 ALA A C 1
ATOM 881 O O . ALA A 1 112 ? -4.630 -11.751 31.814 1.00 62.75 112 ALA A O 1
ATOM 882 N N . SER A 1 113 ? -2.454 -12.186 31.491 1.00 53.28 113 SER A N 1
ATOM 883 C CA . SER A 1 113 ? -2.230 -11.199 30.443 1.00 53.28 113 SER A CA 1
ATOM 884 C C . SER A 1 113 ? -3.074 -11.528 29.221 1.00 53.28 113 SER A C 1
ATOM 886 O O . SER A 1 113 ? -3.792 -10.655 28.779 1.00 53.28 113 SER A O 1
ATOM 888 N N . ALA A 1 114 ? -3.130 -12.770 28.727 1.00 49.28 114 ALA A N 1
ATOM 889 C CA . ALA A 1 114 ? -3.972 -13.150 27.583 1.00 49.28 114 ALA A CA 1
ATOM 890 C C . ALA A 1 114 ? -5.487 -12.996 27.848 1.00 49.28 114 ALA A C 1
ATOM 892 O O . ALA A 1 114 ? -6.244 -12.709 26.926 1.00 49.28 114 ALA A O 1
ATOM 893 N N . ALA A 1 115 ? -5.940 -13.158 29.094 1.00 42.62 115 ALA A N 1
ATOM 894 C CA . ALA A 1 115 ? -7.330 -12.970 29.515 1.00 42.62 115 ALA A CA 1
ATOM 895 C C . ALA A 1 115 ? -7.673 -11.491 29.773 1.00 42.62 115 ALA A C 1
ATOM 897 O O . ALA A 1 115 ? -8.807 -11.072 29.553 1.00 42.62 115 ALA A O 1
ATOM 898 N N . LEU A 1 116 ? -6.691 -10.686 30.190 1.00 43.00 116 LEU A N 1
ATOM 899 C CA . LEU A 1 116 ? -6.758 -9.221 30.224 1.00 43.00 116 LEU A CA 1
ATOM 900 C C . LEU A 1 116 ? -6.515 -8.598 28.834 1.00 43.00 116 LEU A C 1
ATOM 902 O O . LEU A 1 116 ? -6.878 -7.446 28.600 1.00 43.00 116 LEU A O 1
ATOM 906 N N . VAL A 1 117 ? -5.995 -9.375 27.879 1.00 41.06 117 VAL A N 1
ATOM 907 C CA . VAL A 1 117 ? -5.888 -9.090 26.439 1.00 41.06 117 VAL A CA 1
ATOM 908 C C . VAL A 1 117 ? -7.261 -9.316 25.795 1.00 41.06 117 VAL A C 1
ATOM 910 O O . VAL A 1 117 ? -7.461 -10.068 24.850 1.00 41.06 117 VAL A O 1
ATOM 913 N N . VAL A 1 118 ? -8.233 -8.520 26.235 1.00 38.59 118 VAL A N 1
ATOM 914 C CA . VAL A 1 118 ? -9.010 -7.777 25.242 1.00 38.59 118 VAL A CA 1
ATOM 915 C C . VAL A 1 118 ? -8.013 -6.767 24.664 1.00 38.59 118 VAL A C 1
ATOM 917 O O . VAL A 1 118 ? -7.686 -5.774 25.308 1.00 38.59 118 VAL A O 1
ATOM 920 N N . SER A 1 119 ? -7.432 -7.111 23.511 1.00 36.09 119 SER A N 1
ATOM 921 C CA . SER A 1 119 ? -6.184 -6.573 22.948 1.00 36.09 119 SER A CA 1
ATOM 922 C C . SER A 1 119 ? -5.854 -5.103 23.279 1.00 36.09 119 SER A C 1
ATOM 924 O O . SER A 1 119 ? -6.495 -4.198 22.731 1.00 36.09 119 SER A O 1
ATOM 926 N N . PRO A 1 120 ? -4.782 -4.837 24.060 1.00 41.88 120 PRO A N 1
ATOM 927 C CA . PRO A 1 120 ? -4.227 -3.495 24.247 1.00 41.88 120 PRO A CA 1
ATOM 928 C C . PRO A 1 120 ? -3.863 -2.843 22.909 1.00 41.88 120 PRO A C 1
ATOM 930 O O . PRO A 1 120 ? -4.157 -1.672 22.698 1.00 41.88 120 PRO A O 1
ATOM 933 N N . GLU A 1 121 ? -3.344 -3.617 21.946 1.00 45.56 121 GLU A N 1
ATOM 934 C CA . GLU A 1 121 ? -3.008 -3.119 20.606 1.00 45.56 121 GLU A CA 1
ATOM 935 C C . GLU A 1 121 ? -4.204 -2.506 19.858 1.00 45.56 121 GLU A C 1
ATOM 937 O O . GLU A 1 121 ? -4.029 -1.529 19.134 1.00 45.56 121 GLU A O 1
ATOM 942 N N . GLN A 1 122 ? -5.426 -3.029 20.021 1.00 42.03 122 GLN A N 1
ATOM 943 C CA . GLN A 1 122 ? -6.606 -2.493 19.326 1.00 42.03 122 GLN A CA 1
ATOM 944 C C . GLN A 1 122 ? -7.030 -1.136 19.888 1.00 42.03 122 GLN A C 1
ATOM 946 O O . GLN A 1 122 ? -7.330 -0.221 19.122 1.00 42.03 122 GLN A O 1
ATOM 951 N N . LYS A 1 123 ? -6.975 -0.955 21.215 1.00 48.72 123 LYS A N 1
ATOM 952 C CA . LYS A 1 123 ? -7.192 0.369 21.819 1.00 48.72 123 LYS A CA 1
ATOM 953 C C . LYS A 1 123 ? -6.066 1.344 21.448 1.00 48.72 123 LYS A C 1
ATOM 955 O O . LYS A 1 123 ? -6.361 2.499 21.146 1.00 48.72 123 LYS A O 1
ATOM 960 N N . THR A 1 124 ? -4.815 0.883 21.380 1.00 69.62 124 THR A N 1
ATOM 961 C CA . THR A 1 124 ? -3.650 1.714 21.029 1.00 69.62 124 THR A CA 1
ATOM 962 C C . THR A 1 124 ? -3.684 2.198 19.578 1.00 69.62 124 THR A C 1
ATOM 964 O O . THR A 1 124 ? -3.499 3.390 19.328 1.00 69.62 124 THR A O 1
ATOM 967 N N . TRP A 1 125 ? -3.972 1.329 18.601 1.00 77.19 125 TRP A N 1
ATOM 968 C CA . TRP A 1 125 ? -4.017 1.748 17.193 1.00 77.19 125 TRP A CA 1
ATOM 969 C C . TRP A 1 125 ? -5.169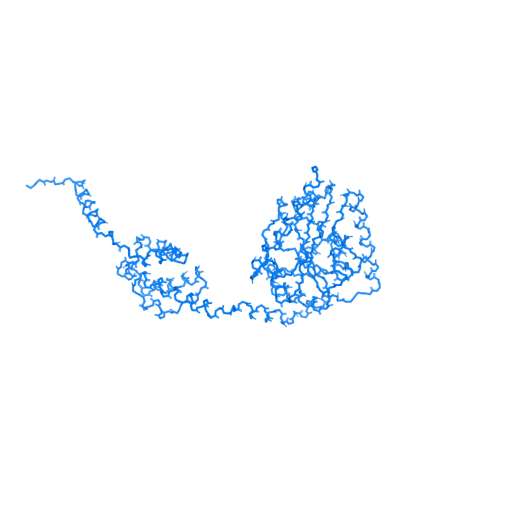 2.702 16.910 1.00 77.19 125 TRP A C 1
ATOM 971 O O . TRP A 1 125 ? -4.968 3.690 16.207 1.00 77.19 125 TRP A O 1
ATOM 981 N N . ASN A 1 126 ? -6.344 2.470 17.498 1.00 73.69 126 ASN A N 1
ATOM 982 C CA . ASN A 1 126 ? -7.472 3.385 17.365 1.00 73.69 126 ASN A CA 1
ATOM 983 C C . ASN A 1 126 ? -7.123 4.794 17.885 1.00 73.69 126 ASN A C 1
ATOM 985 O O . ASN A 1 126 ? -7.418 5.796 17.232 1.00 73.69 126 ASN A O 1
ATOM 989 N N . GLN A 1 127 ? -6.416 4.875 19.017 1.00 77.06 127 GLN A N 1
ATOM 990 C CA . GLN A 1 127 ? -5.915 6.134 19.573 1.00 77.06 127 GLN A CA 1
ATOM 991 C C . GLN A 1 127 ? -4.878 6.802 18.661 1.00 77.06 127 GLN A C 1
ATOM 993 O O . GLN A 1 127 ? -5.038 7.981 18.349 1.00 77.06 127 GLN A O 1
ATOM 998 N N . ILE A 1 128 ? -3.864 6.067 18.184 1.00 78.00 128 ILE A N 1
ATOM 999 C CA . ILE A 1 128 ? -2.838 6.594 17.263 1.00 78.00 128 ILE A CA 1
ATOM 1000 C C . ILE A 1 128 ? -3.485 7.123 15.984 1.00 78.00 128 ILE A C 1
ATOM 1002 O O . ILE A 1 128 ? -3.143 8.207 15.521 1.00 78.00 128 ILE A O 1
ATOM 1006 N N . LEU A 1 129 ? -4.431 6.374 15.421 1.00 82.31 129 LEU A N 1
ATOM 1007 C CA . LEU A 1 129 ? -5.126 6.729 14.192 1.00 82.31 129 LEU A CA 1
ATOM 1008 C C . LEU A 1 129 ? -5.975 7.993 14.360 1.00 82.31 129 LEU A C 1
ATOM 1010 O O . LEU A 1 129 ? -6.007 8.829 13.460 1.00 82.31 129 LEU A O 1
ATOM 1014 N N . ASN A 1 130 ? -6.667 8.147 15.488 1.00 80.62 130 ASN A N 1
ATOM 1015 C CA . ASN A 1 130 ? -7.524 9.308 15.730 1.00 80.62 130 ASN A CA 1
ATOM 1016 C C . ASN A 1 130 ? -6.751 10.585 16.088 1.00 80.62 130 ASN A C 1
ATOM 1018 O O . ASN A 1 130 ? -7.345 11.664 16.088 1.00 80.62 130 ASN A O 1
ATOM 1022 N N . GLN A 1 131 ? -5.448 10.495 16.357 1.00 80.38 131 GLN A N 1
ATOM 1023 C CA . GLN A 1 131 ? -4.611 11.680 16.495 1.00 80.38 131 GLN A CA 1
ATOM 1024 C C . GLN A 1 131 ? -4.461 12.393 15.149 1.00 80.38 131 GLN A C 1
ATOM 1026 O O . GLN A 1 131 ? -4.310 11.783 14.087 1.00 80.38 131 GLN A O 1
ATOM 1031 N N . LYS A 1 132 ? -4.511 13.723 15.200 1.00 76.19 132 LYS A N 1
ATOM 1032 C CA . LYS A 1 132 ? -4.313 14.562 14.023 1.00 76.19 132 LYS A CA 1
ATOM 1033 C C . LYS A 1 132 ? -2.856 14.409 13.549 1.00 76.19 132 LYS A C 1
ATOM 1035 O O . LYS A 1 132 ? -1.959 14.572 14.374 1.00 76.19 132 LYS A O 1
ATOM 1040 N N . PRO A 1 133 ? -2.605 14.133 12.254 1.00 77.31 133 PRO A N 1
ATOM 1041 C CA . PRO A 1 133 ? -1.242 14.114 11.730 1.00 77.31 133 PRO A CA 1
ATOM 1042 C C . PRO A 1 133 ? -0.576 15.495 11.889 1.00 77.31 133 PRO A C 1
ATOM 1044 O O . PRO A 1 133 ? -1.292 16.503 11.904 1.00 77.31 133 PRO A O 1
ATOM 1047 N N . PRO A 1 134 ? 0.769 15.565 11.962 1.00 76.62 134 PRO A N 1
ATOM 1048 C CA . PRO A 1 134 ? 1.499 16.826 12.104 1.00 76.62 134 PRO A CA 1
ATOM 1049 C C . PRO A 1 134 ? 1.084 17.868 11.052 1.00 76.62 134 PRO A C 1
ATOM 1051 O O . PRO A 1 134 ? 0.875 17.522 9.887 1.00 76.62 134 PRO A O 1
ATOM 1054 N N . ASP A 1 135 ? 0.990 19.146 11.429 1.00 75.50 135 ASP A N 1
ATOM 1055 C CA . ASP A 1 135 ? 0.494 20.207 10.532 1.00 75.50 135 ASP A CA 1
ATOM 1056 C C . ASP A 1 135 ? 1.349 20.357 9.259 1.00 75.50 135 ASP A C 1
ATOM 1058 O O . ASP A 1 135 ? 0.811 20.457 8.156 1.00 75.50 135 ASP A O 1
ATOM 1062 N N . GLU A 1 136 ? 2.672 20.204 9.370 1.00 73.12 136 GLU A N 1
ATOM 1063 C CA . GLU A 1 136 ? 3.585 20.186 8.214 1.00 73.12 136 GLU A CA 1
ATOM 1064 C C . GLU A 1 136 ? 3.252 19.097 7.182 1.00 73.12 136 GLU A C 1
ATOM 1066 O O . GLU A 1 136 ? 3.606 19.187 6.000 1.00 73.12 136 GLU A O 1
ATOM 1071 N N . LEU A 1 137 ? 2.626 18.016 7.641 1.00 71.06 137 LEU A N 1
ATOM 1072 C CA . LEU A 1 137 ? 2.223 16.895 6.814 1.00 71.06 137 LEU A CA 1
ATOM 1073 C C . LEU A 1 137 ? 0.894 17.179 6.121 1.00 71.06 137 LEU A C 1
ATOM 1075 O O . LEU A 1 137 ? 0.732 16.864 4.941 1.00 71.06 137 LEU A O 1
ATOM 1079 N N . LEU A 1 138 ? -0.032 17.820 6.833 1.00 72.31 138 LEU A N 1
ATOM 1080 C CA . LEU A 1 138 ? -1.317 18.256 6.297 1.00 72.31 138 LEU A CA 1
ATOM 1081 C C . LEU A 1 138 ? -1.150 19.283 5.177 1.00 72.31 138 LEU A C 1
ATOM 1083 O O . LEU A 1 138 ? -1.798 19.142 4.140 1.00 72.31 138 LEU A O 1
ATOM 1087 N N . ASP A 1 139 ? -0.221 20.226 5.320 1.00 70.12 139 ASP A N 1
ATOM 1088 C CA . ASP A 1 139 ? 0.070 21.232 4.288 1.00 70.12 139 ASP A CA 1
ATOM 1089 C C . ASP A 1 139 ? 0.587 20.612 2.980 1.00 70.12 139 ASP A C 1
ATOM 1091 O O . ASP A 1 139 ? 0.375 21.134 1.879 1.00 70.12 139 ASP A O 1
ATOM 1095 N N . LYS A 1 140 ? 1.232 19.443 3.076 1.00 70.81 140 LYS A N 1
ATOM 1096 C CA . LYS A 1 140 ? 1.691 18.667 1.915 1.00 70.81 140 LYS A CA 1
ATOM 1097 C C . LYS A 1 140 ? 0.552 17.869 1.270 1.00 70.81 140 LYS A C 1
ATOM 1099 O O . LYS A 1 140 ? 0.616 17.580 0.071 1.00 70.81 140 LYS A O 1
ATOM 1104 N N . ILE A 1 141 ? -0.504 17.536 2.015 1.00 74.31 141 ILE A N 1
ATOM 1105 C CA . ILE A 1 141 ? -1.676 16.809 1.512 1.00 74.31 141 ILE A CA 1
ATOM 1106 C C . ILE A 1 141 ? -2.663 17.799 0.884 1.00 74.31 141 ILE A C 1
ATOM 1108 O O . ILE A 1 141 ? -3.619 18.275 1.493 1.00 74.31 141 ILE A O 1
ATOM 1112 N N . LYS A 1 142 ? -2.496 18.052 -0.415 1.00 74.56 142 LYS A N 1
ATOM 1113 C CA . LYS A 1 142 ? -3.500 18.793 -1.189 1.00 74.56 142 LYS A CA 1
ATOM 1114 C C . LYS A 1 142 ? -4.735 17.920 -1.427 1.00 74.56 142 LYS A C 1
ATOM 1116 O O . LYS A 1 142 ? -4.730 17.046 -2.286 1.00 74.56 142 LYS A O 1
ATOM 1121 N N . LEU A 1 143 ? -5.808 18.148 -0.671 1.00 73.00 143 LEU A N 1
ATOM 1122 C CA . LEU A 1 143 ? -7.061 17.384 -0.801 1.00 73.00 143 LEU A CA 1
ATOM 1123 C C . LEU A 1 143 ? -7.898 17.782 -2.024 1.00 73.00 143 LEU A C 1
ATOM 1125 O O . LEU A 1 143 ? -8.571 16.937 -2.624 1.00 73.00 143 LEU A O 1
ATOM 1129 N N . ASN A 1 144 ? -7.854 19.065 -2.383 1.00 68.44 144 ASN A N 1
ATOM 1130 C CA . ASN A 1 144 ? -8.649 19.650 -3.453 1.00 68.44 144 ASN A CA 1
ATOM 1131 C C . ASN A 1 144 ? -7.727 20.189 -4.540 1.00 68.44 144 ASN A C 1
ATOM 1133 O O . ASN A 1 144 ? -6.852 21.012 -4.290 1.00 68.44 144 ASN A O 1
ATOM 1137 N N . TYR A 1 145 ? -7.943 19.693 -5.751 1.00 73.25 145 TYR A N 1
ATOM 1138 C CA . TYR A 1 145 ? -7.169 20.039 -6.930 1.00 73.25 145 TYR A CA 1
ATOM 1139 C C . TYR A 1 145 ? -8.065 20.789 -7.913 1.00 73.25 145 TYR A C 1
ATOM 1141 O O . TYR A 1 145 ? -9.216 20.389 -8.149 1.00 73.25 145 TYR A O 1
ATOM 1149 N N . GLY A 1 146 ? -7.537 21.884 -8.458 1.00 82.62 146 GLY A N 1
ATOM 1150 C CA . GLY A 1 146 ? -8.255 22.758 -9.377 1.00 82.62 146 GLY A CA 1
ATOM 1151 C C . GLY A 1 146 ? -8.484 22.104 -10.740 1.00 82.62 146 GLY A C 1
ATOM 1152 O O . GLY A 1 146 ? -8.088 20.964 -10.997 1.00 82.62 146 GLY A O 1
ATOM 1153 N N . LEU A 1 147 ? -9.126 22.835 -11.651 1.00 87.06 147 LEU A N 1
ATOM 1154 C CA . LEU A 1 147 ? -9.364 22.355 -13.017 1.00 87.06 147 LEU A CA 1
ATOM 1155 C C . LEU A 1 147 ? -8.053 22.048 -13.759 1.00 87.06 147 LEU A C 1
ATOM 1157 O O . LEU A 1 147 ? -7.961 21.014 -14.420 1.00 87.06 147 LEU A O 1
ATOM 1161 N N . LEU A 1 148 ? -7.023 22.883 -13.581 1.00 87.25 148 LEU A N 1
ATOM 1162 C CA . LEU A 1 148 ? -5.702 22.679 -14.184 1.00 87.25 148 LEU A CA 1
ATOM 1163 C C . LEU A 1 148 ? -5.060 21.366 -13.730 1.00 87.25 148 LEU A C 1
ATOM 1165 O O . LEU A 1 148 ? -4.570 20.598 -14.547 1.00 87.25 148 LEU A O 1
ATOM 1169 N N . ASP A 1 149 ? -5.123 21.051 -12.443 1.00 83.62 149 ASP A N 1
ATOM 1170 C CA . ASP A 1 149 ? -4.538 19.824 -11.905 1.00 83.62 149 ASP A CA 1
ATOM 1171 C C . ASP A 1 149 ? -5.276 18.565 -12.373 1.00 83.62 149 ASP A C 1
ATOM 1173 O O . ASP A 1 149 ? -4.665 17.520 -12.619 1.00 83.62 149 ASP A O 1
ATOM 1177 N N . LYS A 1 150 ? -6.605 18.653 -12.514 1.00 89.06 150 LYS A N 1
ATOM 1178 C CA . LYS A 1 150 ? -7.422 17.584 -13.105 1.00 89.06 150 LYS A CA 1
ATOM 1179 C C . LYS A 1 150 ? -7.037 17.364 -14.567 1.00 89.06 150 LYS A C 1
ATOM 1181 O O . LYS A 1 150 ? -6.882 16.214 -14.975 1.00 89.06 150 LYS A O 1
ATOM 1186 N N . LEU A 1 151 ? -6.827 18.441 -15.325 1.00 90.50 151 LEU A N 1
ATOM 1187 C CA . LEU A 1 151 ? -6.368 18.381 -16.712 1.00 90.50 151 LEU A CA 1
ATOM 1188 C C . LEU A 1 151 ? -4.957 17.785 -16.815 1.00 90.50 151 LEU A C 1
ATOM 1190 O O . LEU A 1 151 ? -4.741 16.869 -17.603 1.00 90.50 151 LEU A O 1
ATOM 1194 N N . LEU A 1 152 ? -4.021 18.217 -15.969 1.00 87.62 152 LEU A N 1
ATOM 1195 C CA . LEU A 1 152 ? -2.677 17.639 -15.897 1.00 87.62 152 LEU A CA 1
ATOM 1196 C C . LEU A 1 152 ? -2.724 16.149 -15.544 1.00 87.62 152 LEU A C 1
ATOM 1198 O O . LEU A 1 152 ? -2.022 15.352 -16.161 1.00 87.62 152 LEU A O 1
ATOM 1202 N N . THR A 1 153 ? -3.593 15.756 -14.606 1.00 88.25 153 THR A N 1
ATOM 1203 C CA . THR A 1 153 ? -3.817 14.342 -14.266 1.00 88.25 153 THR A CA 1
ATOM 1204 C C . THR A 1 153 ? -4.334 13.563 -15.474 1.00 88.25 153 THR A C 1
ATOM 1206 O O . THR A 1 153 ? -3.858 12.460 -15.730 1.00 88.25 153 THR A O 1
ATOM 1209 N N . LEU A 1 154 ? -5.274 14.128 -16.239 1.00 91.88 154 LEU A N 1
ATOM 1210 C CA . LEU A 1 154 ? -5.822 13.500 -17.442 1.00 91.88 154 LEU A CA 1
ATOM 1211 C C . LEU A 1 154 ? -4.745 13.301 -18.514 1.00 91.88 154 LEU A C 1
ATOM 1213 O O . LEU A 1 154 ? -4.596 12.188 -19.017 1.00 91.88 154 LEU A O 1
ATOM 1217 N N . ILE A 1 155 ? -3.985 14.356 -18.823 1.00 91.88 155 ILE A N 1
ATOM 1218 C CA . ILE A 1 155 ? -2.911 14.336 -19.823 1.00 91.88 155 ILE A CA 1
ATOM 1219 C C . ILE A 1 155 ? -1.849 13.318 -19.420 1.00 91.88 155 ILE A C 1
ATOM 1221 O O . ILE A 1 155 ? -1.526 12.423 -20.195 1.00 91.88 155 ILE A O 1
ATOM 1225 N N . PHE A 1 156 ? -1.351 13.399 -18.187 1.00 89.50 156 PHE A N 1
ATOM 1226 C CA . PHE A 1 156 ? -0.344 12.475 -17.675 1.00 89.50 156 PHE A CA 1
ATOM 1227 C C . PHE A 1 156 ? -0.824 11.025 -17.760 1.00 89.50 156 PHE A C 1
ATOM 1229 O O . PHE A 1 156 ? -0.128 10.156 -18.281 1.00 89.50 156 PHE A O 1
ATOM 1236 N N . LYS A 1 157 ? -2.050 10.765 -17.300 1.00 91.81 157 LYS A N 1
ATOM 1237 C CA . LYS A 1 157 ? -2.655 9.438 -17.354 1.00 91.81 157 LYS A CA 1
ATOM 1238 C C . LYS A 1 157 ? -2.746 8.924 -18.795 1.00 91.81 157 LYS A C 1
ATOM 1240 O O . LYS A 1 157 ? -2.382 7.775 -19.034 1.00 91.81 157 LYS A O 1
ATOM 1245 N N . ALA A 1 158 ? -3.219 9.745 -19.733 1.00 94.62 158 ALA A N 1
ATOM 1246 C CA . ALA A 1 158 ? -3.356 9.374 -21.140 1.00 94.62 158 ALA A CA 1
ATOM 1247 C C . ALA A 1 158 ? -1.995 9.101 -21.799 1.00 94.62 158 ALA A C 1
ATOM 1249 O O . ALA A 1 158 ? -1.843 8.090 -22.482 1.00 94.62 158 ALA A O 1
ATOM 1250 N N . LEU A 1 159 ? -0.992 9.944 -21.534 1.00 94.19 159 LEU A N 1
ATOM 1251 C CA . LEU A 1 159 ? 0.370 9.777 -22.043 1.00 94.19 159 LEU A CA 1
ATOM 1252 C C . LEU A 1 159 ? 1.011 8.481 -21.538 1.00 94.19 159 LEU A C 1
ATOM 1254 O O . LEU A 1 159 ? 1.525 7.707 -22.341 1.00 94.19 159 LEU A O 1
ATOM 1258 N N . PHE A 1 160 ? 0.947 8.205 -20.231 1.00 93.00 160 PHE A N 1
ATOM 1259 C CA . PHE A 1 160 ? 1.516 6.977 -19.663 1.00 93.00 160 PHE A CA 1
ATOM 1260 C C . PHE A 1 160 ? 0.738 5.729 -20.078 1.00 93.00 160 PHE A C 1
ATOM 1262 O O . PHE A 1 160 ? 1.347 4.701 -20.367 1.00 93.00 160 PHE A O 1
ATOM 1269 N N . GLU A 1 161 ? -0.593 5.806 -20.157 1.00 94.75 161 GLU A N 1
ATOM 1270 C CA . GLU A 1 161 ? -1.400 4.698 -20.669 1.00 94.75 161 GLU A CA 1
ATOM 1271 C C . GLU A 1 161 ? -1.042 4.392 -22.131 1.00 94.75 161 GLU A C 1
ATOM 1273 O O . GLU A 1 161 ? -0.824 3.230 -22.466 1.00 94.75 161 GLU A O 1
ATOM 1278 N N . GLY A 1 162 ? -0.914 5.415 -22.984 1.00 97.00 162 GLY A N 1
ATOM 1279 C CA . GLY A 1 162 ? -0.470 5.268 -24.371 1.00 97.00 162 GLY A CA 1
ATOM 1280 C C . GLY A 1 162 ? 0.941 4.689 -24.470 1.00 97.00 162 GLY A C 1
ATOM 1281 O O . GLY A 1 162 ? 1.150 3.694 -25.161 1.00 97.00 162 GLY A O 1
ATOM 1282 N N . PHE A 1 163 ? 1.888 5.240 -23.708 1.00 96.12 163 PHE A N 1
ATOM 1283 C CA . PHE A 1 163 ? 3.268 4.759 -23.635 1.00 96.12 163 PHE A CA 1
ATOM 1284 C C . PHE A 1 163 ? 3.343 3.275 -23.251 1.00 96.12 163 PHE A C 1
ATOM 1286 O O . PHE A 1 163 ? 3.955 2.476 -23.961 1.00 96.12 163 PHE A O 1
ATOM 1293 N N . PHE A 1 164 ? 2.678 2.862 -22.168 1.00 96.88 164 PHE A N 1
ATOM 1294 C CA . PHE A 1 164 ? 2.699 1.463 -21.745 1.00 96.88 164 PHE A CA 1
ATOM 1295 C C . PHE A 1 164 ? 1.922 0.545 -22.699 1.00 96.88 164 PHE A C 1
ATOM 1297 O O . PHE A 1 164 ? 2.314 -0.607 -22.890 1.00 96.88 164 PHE A O 1
ATOM 1304 N N . ARG A 1 165 ? 0.846 1.016 -23.338 1.00 96.62 165 ARG A N 1
ATOM 1305 C CA . ARG A 1 165 ? 0.119 0.223 -24.345 1.00 96.62 165 ARG A CA 1
ATOM 1306 C C . ARG A 1 165 ? 0.959 -0.022 -25.595 1.00 96.62 165 ARG A C 1
ATOM 1308 O O . ARG A 1 165 ? 1.018 -1.161 -26.043 1.00 96.62 165 ARG A O 1
ATOM 1315 N N . VAL A 1 166 ? 1.622 1.010 -26.114 1.00 96.94 166 VAL A N 1
ATOM 1316 C CA . VAL A 1 166 ? 2.402 0.939 -27.358 1.00 96.94 166 VAL A CA 1
ATOM 1317 C C . VAL A 1 166 ? 3.722 0.204 -27.140 1.00 96.94 166 VAL A C 1
ATOM 1319 O O . VAL A 1 166 ? 3.998 -0.775 -27.825 1.00 96.94 166 VAL A O 1
ATOM 1322 N N . PHE A 1 167 ? 4.523 0.622 -26.158 1.00 96.62 167 PHE A N 1
ATOM 1323 C CA . PHE A 1 167 ? 5.882 0.095 -25.991 1.00 96.62 167 PHE A CA 1
ATOM 1324 C C . PHE A 1 167 ? 5.949 -1.155 -25.115 1.00 96.62 167 PHE A C 1
ATOM 1326 O O . PHE A 1 167 ? 6.877 -1.941 -25.256 1.00 96.62 167 PHE A O 1
ATOM 1333 N N . TYR A 1 168 ? 4.981 -1.361 -24.218 1.00 96.88 168 TYR A N 1
ATOM 1334 C CA . TYR A 1 168 ? 4.990 -2.464 -23.249 1.00 96.88 168 TYR A CA 1
ATOM 1335 C C . TYR A 1 168 ? 3.785 -3.398 -23.392 1.00 96.88 168 TYR A C 1
ATOM 1337 O O . TYR A 1 168 ? 3.572 -4.259 -22.539 1.00 96.88 168 TYR A O 1
ATOM 1345 N N . SER A 1 169 ? 2.977 -3.257 -24.451 1.00 96.62 169 SER A N 1
ATOM 1346 C CA . SER A 1 169 ? 1.805 -4.112 -24.695 1.00 96.62 169 SER A CA 1
ATOM 1347 C C . SER A 1 169 ? 0.881 -4.247 -23.471 1.00 96.62 169 SER A C 1
ATOM 1349 O O . SER A 1 169 ? 0.388 -5.341 -23.177 1.00 96.62 169 SER A O 1
ATOM 1351 N N . LEU A 1 170 ? 0.682 -3.151 -22.724 1.00 97.38 170 LEU A N 1
ATOM 1352 C CA . LEU A 1 170 ? -0.055 -3.153 -21.458 1.00 97.38 170 LEU A CA 1
ATOM 1353 C C . LEU A 1 170 ? -1.464 -3.737 -21.611 1.00 97.38 170 LEU A C 1
ATOM 1355 O O . LEU A 1 170 ? -2.297 -3.218 -22.357 1.00 97.38 170 LEU A O 1
ATOM 1359 N N . ARG A 1 171 ? -1.761 -4.773 -20.820 1.00 96.81 171 ARG A N 1
ATOM 1360 C CA . ARG A 1 171 ? -3.105 -5.352 -20.689 1.00 96.81 171 ARG A CA 1
ATOM 1361 C C . ARG A 1 171 ? -3.697 -5.050 -19.317 1.00 96.81 171 ARG A C 1
ATOM 1363 O O . ARG A 1 171 ? -3.111 -5.394 -18.294 1.00 96.81 171 ARG A O 1
ATOM 1370 N N . VAL A 1 172 ? -4.892 -4.466 -19.305 1.00 97.12 172 VAL A N 1
ATOM 1371 C CA . VAL A 1 172 ? -5.641 -4.141 -18.083 1.00 97.12 172 VAL A CA 1
ATOM 1372 C C . VAL A 1 172 ? -6.819 -5.101 -17.946 1.00 97.12 172 VAL A C 1
ATOM 1374 O O . VAL A 1 172 ? -7.573 -5.303 -18.894 1.00 97.12 172 VAL A O 1
ATOM 1377 N N . SER A 1 173 ? -6.994 -5.712 -16.777 1.00 97.06 173 SER A N 1
ATOM 1378 C CA . SER A 1 173 ? -8.110 -6.620 -16.476 1.00 97.06 173 SER A CA 1
ATOM 1379 C C . SER A 1 173 ? -8.722 -6.309 -15.114 1.00 97.06 173 SER A C 1
ATOM 1381 O O . SER A 1 173 ? -8.051 -5.787 -14.231 1.00 97.06 173 SER A O 1
ATOM 1383 N N . GLY A 1 174 ? -10.011 -6.608 -14.939 1.00 96.19 174 GLY A N 1
ATOM 1384 C CA . GLY A 1 174 ? -10.697 -6.411 -13.656 1.00 96.19 174 GLY A CA 1
ATOM 1385 C C . GLY A 1 174 ? -11.056 -4.959 -13.324 1.00 96.19 174 GLY A C 1
ATOM 1386 O O . GLY A 1 174 ? -11.548 -4.694 -12.238 1.00 96.19 174 GLY A O 1
ATOM 1387 N N . ARG A 1 175 ? -10.891 -4.008 -14.255 1.00 95.75 175 ARG A N 1
ATOM 1388 C CA . ARG A 1 175 ? -11.170 -2.574 -14.026 1.00 95.75 175 ARG A CA 1
ATOM 1389 C C . ARG A 1 175 ? -12.597 -2.281 -13.529 1.00 95.75 175 ARG A C 1
ATOM 1391 O O . ARG A 1 175 ? -12.798 -1.298 -12.831 1.00 95.75 175 ARG A O 1
ATOM 1398 N N . ARG A 1 176 ? -13.563 -3.150 -13.850 1.00 96.38 176 ARG A N 1
ATOM 1399 C CA . ARG A 1 176 ? -14.953 -3.102 -13.352 1.00 96.38 176 ARG A CA 1
ATOM 1400 C C . ARG A 1 176 ? -15.099 -3.354 -11.847 1.00 96.38 176 ARG A C 1
ATOM 1402 O O . ARG A 1 176 ? -16.129 -3.022 -11.286 1.00 96.38 176 ARG A O 1
ATOM 1409 N N . ASN A 1 177 ? -14.094 -3.958 -11.217 1.00 97.00 177 ASN A N 1
ATOM 1410 C CA . ASN A 1 177 ? -14.091 -4.236 -9.785 1.00 97.00 177 ASN A CA 1
ATOM 1411 C C . ASN A 1 177 ? -13.684 -3.006 -8.957 1.00 97.00 177 ASN A C 1
ATOM 1413 O O . ASN A 1 177 ? -13.787 -3.038 -7.737 1.00 97.00 177 ASN A O 1
ATOM 1417 N N . ILE A 1 178 ? -13.185 -1.943 -9.601 1.00 97.56 178 ILE A N 1
ATOM 1418 C CA . ILE A 1 178 ? -12.787 -0.712 -8.917 1.00 97.56 178 ILE A CA 1
ATOM 1419 C C . ILE A 1 178 ? -14.061 0.026 -8.485 1.00 97.56 178 ILE A C 1
ATOM 1421 O O . ILE A 1 178 ? -14.861 0.373 -9.362 1.00 97.56 178 ILE A O 1
ATOM 1425 N N . PRO A 1 179 ? -14.252 0.303 -7.181 1.00 96.19 179 PRO A N 1
ATOM 1426 C CA . PRO A 1 179 ? -15.403 1.065 -6.719 1.00 96.19 179 PRO A CA 1
ATOM 1427 C C . PRO A 1 179 ? -15.466 2.456 -7.377 1.00 96.19 179 PRO A C 1
ATOM 1429 O O . PRO A 1 179 ? -14.426 3.076 -7.625 1.00 96.19 179 PRO A O 1
ATOM 1432 N N . PRO A 1 180 ? -16.667 2.984 -7.673 1.00 91.69 180 PRO A N 1
ATOM 1433 C CA . PRO A 1 180 ? -16.816 4.280 -8.339 1.00 91.69 180 PRO A CA 1
ATOM 1434 C C . PRO A 1 180 ? -16.376 5.469 -7.467 1.00 91.69 180 PRO A C 1
ATOM 1436 O O . PRO A 1 180 ? -16.051 6.532 -8.005 1.00 91.69 180 PRO A O 1
ATOM 1439 N N . SER A 1 181 ? -16.353 5.292 -6.145 1.00 92.31 181 SER A N 1
ATOM 1440 C CA . SER A 1 181 ? -15.948 6.283 -5.147 1.00 92.31 181 SER A CA 1
ATOM 1441 C C . SER A 1 181 ? -15.199 5.623 -3.989 1.00 92.31 181 SER A C 1
ATOM 1443 O O . SER A 1 181 ? -15.355 4.427 -3.749 1.00 92.31 181 SER A O 1
ATOM 1445 N N . GLY A 1 182 ? -14.386 6.416 -3.287 1.00 93.50 182 GLY A N 1
ATOM 1446 C CA . GLY A 1 182 ? -13.743 6.013 -2.037 1.00 93.50 182 GLY A CA 1
ATOM 1447 C C . GLY A 1 182 ? -14.729 5.861 -0.865 1.00 93.50 182 GLY A C 1
ATOM 1448 O O . GLY A 1 182 ? -15.931 6.050 -1.074 1.00 93.50 182 GLY A O 1
ATOM 1449 N N . PRO A 1 183 ? -14.210 5.541 0.337 1.00 96.56 183 PRO A N 1
ATOM 1450 C CA . PRO A 1 183 ? -12.808 5.223 0.600 1.00 96.56 183 PRO A CA 1
ATOM 1451 C C . PRO A 1 183 ? -12.503 3.739 0.351 1.00 96.56 183 PRO A C 1
ATOM 1453 O O . PRO A 1 183 ? -13.304 2.860 0.650 1.00 96.56 183 PRO A O 1
ATOM 1456 N N . TYR A 1 184 ? -11.327 3.462 -0.204 1.00 97.56 184 TYR A N 1
ATOM 1457 C CA . TYR A 1 184 ? -10.767 2.113 -0.329 1.00 97.56 184 TYR A CA 1
ATOM 1458 C C . TYR A 1 184 ? -9.251 2.205 -0.520 1.00 97.56 184 TYR A C 1
ATOM 1460 O O . TYR A 1 184 ? -8.723 3.273 -0.860 1.00 97.56 184 TYR A O 1
ATOM 1468 N N . ILE A 1 185 ? -8.549 1.094 -0.304 1.00 97.62 185 ILE A N 1
ATOM 1469 C CA . ILE A 1 185 ? -7.087 1.036 -0.410 1.00 97.62 185 ILE A CA 1
ATOM 1470 C C . ILE A 1 185 ? -6.700 0.080 -1.538 1.00 97.62 185 ILE A C 1
ATOM 1472 O O . ILE A 1 185 ? -7.051 -1.093 -1.506 1.00 97.62 185 ILE A O 1
ATOM 1476 N N . PHE A 1 186 ? -5.965 0.560 -2.540 1.00 98.12 186 PHE A N 1
ATOM 1477 C CA . PHE A 1 186 ? -5.292 -0.315 -3.496 1.00 98.12 186 PHE A CA 1
ATOM 1478 C C . PHE A 1 186 ? -4.085 -0.976 -2.840 1.00 98.12 186 PHE A C 1
ATOM 1480 O O . PHE A 1 186 ? -3.232 -0.288 -2.275 1.00 98.12 186 PHE A O 1
ATOM 1487 N N . CYS A 1 187 ? -3.983 -2.291 -3.016 1.00 97.00 187 CYS A N 1
ATOM 1488 C CA . CYS A 1 187 ? -2.889 -3.108 -2.509 1.00 97.00 187 CYS A CA 1
ATOM 1489 C C . CYS A 1 187 ? -2.207 -3.848 -3.671 1.00 97.00 187 CYS A C 1
ATOM 1491 O O . CYS A 1 187 ? -2.513 -5.015 -3.915 1.00 97.00 187 CYS A O 1
ATOM 1493 N N . PRO A 1 188 ? -1.363 -3.170 -4.467 1.00 95.94 188 PRO A N 1
ATOM 1494 C CA . PRO A 1 188 ? -0.545 -3.813 -5.492 1.00 95.94 188 PRO A CA 1
ATOM 1495 C C . PRO A 1 188 ? 0.699 -4.496 -4.917 1.00 95.94 188 PRO A C 1
ATOM 1497 O O . PRO A 1 188 ? 1.278 -4.004 -3.952 1.00 95.94 188 PRO A O 1
ATOM 1500 N N . ASN A 1 189 ? 1.180 -5.554 -5.573 1.00 94.31 189 ASN A N 1
ATOM 1501 C CA . ASN A 1 189 ? 2.564 -6.010 -5.386 1.00 94.31 189 ASN A CA 1
ATOM 1502 C C . ASN A 1 189 ? 3.571 -4.950 -5.877 1.00 94.31 189 ASN A C 1
ATOM 1504 O O . ASN A 1 189 ? 3.237 -4.117 -6.729 1.00 94.31 189 ASN A O 1
ATOM 1508 N N . HIS A 1 190 ? 4.806 -4.992 -5.370 1.00 90.62 190 HIS A N 1
ATOM 1509 C CA . HIS A 1 190 ? 5.839 -4.006 -5.691 1.00 90.62 190 HIS A CA 1
ATOM 1510 C C . HIS A 1 190 ? 7.132 -4.651 -6.197 1.00 90.62 190 HIS A C 1
ATOM 1512 O O . HIS A 1 190 ? 7.927 -5.170 -5.426 1.00 90.62 190 HIS A O 1
ATOM 1518 N N . ALA A 1 191 ? 7.408 -4.551 -7.497 1.00 87.38 191 ALA A N 1
ATOM 1519 C CA . ALA A 1 191 ? 8.598 -5.143 -8.117 1.00 87.38 191 ALA A CA 1
ATOM 1520 C C . ALA A 1 191 ? 9.399 -4.173 -9.008 1.00 87.38 191 ALA A C 1
ATOM 1522 O O . ALA A 1 191 ? 10.499 -4.494 -9.463 1.00 87.38 191 ALA A O 1
ATOM 1523 N N . SER A 1 192 ? 8.889 -2.964 -9.267 1.00 87.31 192 SER A N 1
ATOM 1524 C CA . SER A 1 192 ? 9.455 -2.047 -10.258 1.00 87.31 192 SER A CA 1
ATOM 1525 C C . SER A 1 192 ? 9.280 -0.575 -9.912 1.00 87.31 192 SER A C 1
ATOM 1527 O O . SER A 1 192 ? 8.364 -0.166 -9.203 1.00 87.31 192 SER A O 1
ATOM 1529 N N . PHE A 1 193 ? 10.133 0.267 -10.500 1.00 84.44 193 PHE A N 1
ATOM 1530 C CA . PHE A 1 193 ? 9.899 1.711 -10.541 1.00 84.44 193 PHE A CA 1
ATOM 1531 C C . PHE A 1 193 ? 8.638 2.099 -11.333 1.00 84.44 193 PHE A C 1
ATOM 1533 O O . PHE A 1 193 ? 8.125 3.198 -11.131 1.00 84.44 193 PHE A O 1
ATOM 1540 N N . TYR A 1 194 ? 8.128 1.232 -12.219 1.00 90.56 194 TYR A N 1
ATOM 1541 C CA . TYR A 1 194 ? 6.932 1.522 -13.012 1.00 90.56 194 TYR A CA 1
ATOM 1542 C C . TYR A 1 194 ? 5.605 1.285 -12.288 1.00 90.56 194 TYR A C 1
ATOM 1544 O O . TYR A 1 194 ? 4.596 1.820 -12.742 1.00 90.56 194 TYR A O 1
ATOM 1552 N N . ASP A 1 195 ? 5.574 0.555 -11.173 1.00 91.38 195 ASP A N 1
ATOM 1553 C CA . ASP A 1 195 ? 4.319 0.041 -10.601 1.00 91.38 195 ASP A CA 1
ATOM 1554 C C . ASP A 1 195 ? 3.286 1.135 -10.300 1.00 91.38 195 ASP A C 1
ATOM 1556 O O . ASP A 1 195 ? 2.131 1.035 -10.716 1.00 91.38 195 ASP A O 1
ATOM 1560 N N . GLY A 1 196 ? 3.708 2.230 -9.658 1.00 90.56 196 GLY A N 1
ATOM 1561 C CA . GLY A 1 196 ? 2.816 3.355 -9.361 1.00 90.56 196 GLY A CA 1
ATOM 1562 C C . GLY A 1 196 ? 2.273 4.041 -10.621 1.00 90.56 196 GLY A C 1
ATOM 1563 O O . GLY A 1 196 ? 1.093 4.385 -10.688 1.00 90.56 196 GLY A O 1
ATOM 1564 N N . PHE A 1 197 ? 3.102 4.171 -11.661 1.00 91.38 197 PHE A N 1
ATOM 1565 C CA . PHE A 1 197 ? 2.698 4.747 -12.946 1.00 91.38 197 PHE A CA 1
ATOM 1566 C C . PHE A 1 197 ? 1.737 3.831 -13.706 1.00 91.38 197 PHE A C 1
ATOM 1568 O O . PHE A 1 197 ? 0.762 4.306 -14.295 1.00 91.38 197 PHE A O 1
ATOM 1575 N N . ILE A 1 198 ? 1.983 2.519 -13.679 1.00 94.81 198 ILE A N 1
ATOM 1576 C CA . ILE A 1 198 ? 1.103 1.516 -14.287 1.00 94.81 198 ILE A CA 1
ATOM 1577 C C . ILE A 1 198 ? -0.264 1.565 -13.603 1.00 94.81 198 ILE A C 1
ATOM 1579 O O . ILE A 1 198 ? -1.281 1.634 -14.292 1.00 94.81 198 ILE A O 1
ATOM 1583 N N . LEU A 1 199 ? -0.307 1.600 -12.268 1.00 95.69 199 LEU A N 1
ATOM 1584 C CA . LEU A 1 199 ? -1.563 1.678 -11.526 1.00 95.69 199 LEU A CA 1
ATOM 1585 C C . LEU A 1 199 ? -2.323 2.971 -11.846 1.00 95.69 199 LEU A C 1
ATOM 1587 O O . LEU A 1 199 ? -3.469 2.904 -12.291 1.00 95.69 199 LEU A O 1
ATOM 1591 N N . LEU A 1 200 ? -1.680 4.137 -11.711 1.00 93.50 200 LEU A N 1
ATOM 1592 C CA . LEU A 1 200 ? -2.314 5.438 -11.959 1.00 93.50 200 LEU A CA 1
ATOM 1593 C C . LEU A 1 200 ? -2.852 5.565 -13.393 1.00 93.50 200 LEU A C 1
ATOM 1595 O O . LEU A 1 200 ? -3.956 6.067 -13.607 1.00 93.50 200 LEU A O 1
ATOM 1599 N N . SER A 1 201 ? -2.097 5.086 -14.384 1.00 94.12 201 SER A N 1
ATOM 1600 C CA . SER A 1 201 ? -2.521 5.117 -15.788 1.00 94.12 201 SER A CA 1
ATOM 1601 C C . SER A 1 201 ? -3.652 4.129 -16.100 1.00 94.12 201 SER A C 1
ATOM 1603 O O . SER A 1 201 ? -4.424 4.361 -17.033 1.00 94.12 201 SER A O 1
ATOM 1605 N N . SER A 1 202 ? -3.821 3.073 -15.301 1.00 96.06 202 SER A N 1
ATOM 1606 C CA . SER A 1 202 ? -4.765 1.979 -15.575 1.00 96.06 202 SER A CA 1
ATOM 1607 C C . SER A 1 202 ? -6.130 2.112 -14.892 1.00 96.06 202 SER A C 1
ATOM 1609 O O . SER A 1 202 ? -7.067 1.404 -15.279 1.00 96.06 202 SER A O 1
ATOM 1611 N N . VAL A 1 203 ? -6.281 3.015 -13.919 1.00 96.38 203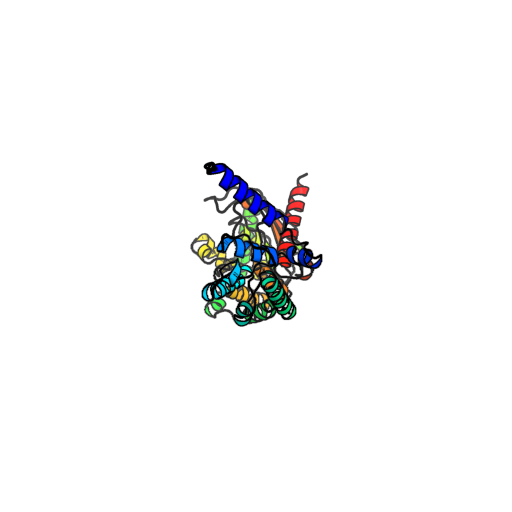 VAL A N 1
ATOM 1612 C CA . VAL A 1 203 ? -7.554 3.264 -13.215 1.00 96.38 203 VAL A CA 1
ATOM 1613 C C . VAL A 1 203 ? -8.478 4.232 -13.983 1.00 96.38 203 VAL A C 1
ATOM 1615 O O . VAL A 1 203 ? -8.026 4.964 -14.866 1.00 96.38 203 VAL A O 1
ATOM 1618 N N . PRO A 1 204 ? -9.797 4.270 -13.703 1.00 95.31 204 PRO A N 1
ATOM 1619 C CA . PRO A 1 204 ? -10.694 5.305 -14.222 1.00 95.31 204 PRO A CA 1
ATOM 1620 C C . PRO A 1 204 ? -10.243 6.720 -13.840 1.00 95.31 204 PRO A C 1
ATOM 1622 O O . PRO A 1 204 ? -9.704 6.929 -12.758 1.00 95.31 204 PRO A O 1
ATOM 1625 N N . PHE A 1 205 ? -10.529 7.716 -14.685 1.00 93.06 205 PHE A N 1
ATOM 1626 C CA . PHE A 1 205 ? -10.118 9.104 -14.431 1.00 93.06 205 PHE A CA 1
ATOM 1627 C C . PHE A 1 205 ? -10.651 9.655 -13.097 1.00 93.06 205 PHE A C 1
ATOM 1629 O O . PHE A 1 205 ? -9.894 10.257 -12.340 1.00 93.06 205 PHE A O 1
ATOM 1636 N N . LYS A 1 206 ? -11.920 9.373 -12.762 1.00 91.88 206 LYS A N 1
ATOM 1637 C CA . LYS A 1 206 ? -12.521 9.754 -11.469 1.00 91.88 206 LYS A CA 1
ATOM 1638 C C . LYS A 1 206 ? -11.768 9.169 -10.267 1.00 91.88 206 LYS A C 1
ATOM 1640 O O . LYS A 1 206 ? -11.669 9.827 -9.237 1.00 91.88 206 LYS A O 1
ATOM 1645 N N . CYS A 1 207 ? -11.216 7.965 -10.408 1.00 93.69 207 CYS A N 1
ATOM 1646 C CA . CYS A 1 207 ? -10.360 7.364 -9.392 1.00 93.69 207 CYS A CA 1
ATOM 1647 C C . CYS A 1 207 ? -8.982 8.042 -9.375 1.00 93.69 207 CYS A C 1
ATOM 1649 O O . CYS A 1 207 ? -8.539 8.451 -8.310 1.00 93.69 207 CYS A O 1
ATOM 1651 N N . ALA A 1 208 ? -8.351 8.252 -10.536 1.00 92.06 208 ALA A N 1
ATOM 1652 C CA . ALA A 1 208 ? -7.025 8.872 -10.641 1.00 92.06 208 ALA A CA 1
ATOM 1653 C C . ALA A 1 208 ? -6.943 10.250 -9.957 1.00 92.06 208 ALA A C 1
ATOM 1655 O O . ALA A 1 208 ? -5.965 10.543 -9.275 1.00 92.06 208 ALA A O 1
ATOM 1656 N N . ILE A 1 209 ? -7.980 11.087 -10.086 1.00 91.00 209 ILE A N 1
ATOM 1657 C CA . ILE A 1 209 ? -8.014 12.416 -9.445 1.00 91.00 209 ILE A CA 1
ATOM 1658 C C . ILE A 1 209 ? -8.230 12.374 -7.922 1.00 91.00 209 ILE A C 1
ATOM 1660 O O . ILE A 1 209 ? -8.042 13.389 -7.256 1.00 91.00 209 ILE A O 1
ATOM 1664 N N . ASN A 1 210 ? -8.638 11.226 -7.375 1.00 91.56 210 ASN A N 1
ATOM 1665 C CA . ASN A 1 210 ? -8.861 11.005 -5.943 1.00 91.56 210 ASN A CA 1
ATOM 1666 C C . ASN A 1 210 ? -7.854 10.019 -5.332 1.00 91.56 210 ASN A C 1
ATOM 1668 O O . ASN A 1 210 ? -7.990 9.680 -4.158 1.00 91.56 210 ASN A O 1
ATOM 1672 N N . LEU A 1 211 ? -6.882 9.552 -6.120 1.00 92.19 211 LEU A N 1
ATOM 1673 C CA . LEU A 1 211 ? -5.883 8.576 -5.718 1.00 92.19 211 LEU A CA 1
ATOM 1674 C C . LEU A 1 211 ? -4.656 9.276 -5.133 1.00 92.19 211 LEU A C 1
ATOM 1676 O O . LEU A 1 211 ? -4.070 10.144 -5.779 1.00 92.19 211 LEU A O 1
ATOM 1680 N N . PHE A 1 212 ? -4.268 8.848 -3.939 1.00 91.56 212 PHE A N 1
ATOM 1681 C CA . PHE A 1 212 ? -3.051 9.239 -3.242 1.00 91.56 212 PHE A CA 1
ATOM 1682 C C . PHE A 1 212 ? -2.129 8.031 -3.142 1.00 91.56 212 PHE A C 1
ATOM 1684 O O . PHE A 1 212 ? -2.588 6.906 -2.967 1.00 91.56 212 PHE A O 1
ATOM 1691 N N . PHE A 1 213 ? -0.827 8.247 -3.244 1.00 88.75 213 PHE A N 1
ATOM 1692 C CA . PHE A 1 213 ? 0.161 7.199 -2.994 1.00 88.75 213 PHE A CA 1
ATOM 1693 C C . PHE A 1 213 ? 0.845 7.480 -1.664 1.00 88.75 213 PHE A C 1
ATOM 1695 O O . PHE A 1 213 ? 1.039 8.641 -1.311 1.00 88.75 213 PHE A O 1
ATOM 1702 N N . ILE A 1 214 ? 1.249 6.438 -0.950 1.00 82.38 214 ILE A N 1
ATOM 1703 C CA . ILE A 1 214 ? 2.096 6.567 0.239 1.00 82.38 214 ILE A CA 1
ATOM 1704 C C . ILE A 1 214 ? 3.451 5.958 -0.085 1.00 82.38 214 ILE A C 1
ATOM 1706 O O . ILE A 1 214 ? 3.522 4.836 -0.590 1.00 82.38 214 ILE A O 1
ATOM 1710 N N . GLY A 1 215 ? 4.528 6.703 0.156 1.00 70.06 215 GLY A N 1
ATOM 1711 C CA . GLY A 1 215 ? 5.866 6.210 -0.137 1.00 70.06 215 GLY A CA 1
ATOM 1712 C C . GLY A 1 215 ? 6.997 7.113 0.337 1.00 70.06 215 GLY A C 1
ATOM 1713 O O . GLY A 1 215 ? 6.815 8.281 0.674 1.00 70.06 215 GLY A O 1
ATOM 1714 N N . HIS A 1 216 ? 8.197 6.540 0.317 1.00 62.94 216 HIS A N 1
ATOM 1715 C CA . HIS A 1 216 ? 9.379 7.092 0.964 1.00 62.94 216 HIS A CA 1
ATOM 1716 C C . HIS A 1 216 ? 9.927 8.382 0.315 1.00 62.94 216 HIS A C 1
ATOM 1718 O O . HIS A 1 216 ? 10.126 8.467 -0.903 1.00 62.94 216 HIS A O 1
ATOM 1724 N N . ALA A 1 217 ? 10.280 9.351 1.170 1.00 53.34 217 ALA A N 1
ATOM 1725 C CA . ALA A 1 217 ? 10.821 10.679 0.858 1.00 53.34 217 ALA A CA 1
ATOM 1726 C C . ALA A 1 217 ? 12.091 10.702 -0.023 1.00 53.34 217 ALA A C 1
ATOM 1728 O O . ALA A 1 217 ? 12.359 11.683 -0.718 1.00 53.34 217 ALA A O 1
ATOM 1729 N N . LYS A 1 218 ? 12.877 9.618 -0.081 1.00 51.78 218 LYS A N 1
ATOM 1730 C CA . LYS A 1 218 ? 14.091 9.568 -0.927 1.00 51.78 218 LYS A CA 1
ATOM 1731 C C . LYS A 1 218 ? 13.798 9.414 -2.423 1.00 51.78 218 LYS A C 1
ATOM 1733 O O . LYS A 1 218 ? 14.640 9.743 -3.258 1.00 51.78 218 LYS A O 1
ATOM 1738 N N . ILE A 1 219 ? 12.590 8.985 -2.793 1.00 54.72 219 ILE A N 1
ATOM 1739 C CA . ILE A 1 219 ? 12.158 8.867 -4.197 1.00 54.72 219 ILE A CA 1
ATOM 1740 C C . ILE A 1 219 ? 12.072 10.260 -4.877 1.00 54.72 219 ILE A C 1
ATOM 1742 O O . ILE A 1 219 ? 12.159 10.376 -6.100 1.00 54.72 219 ILE A O 1
ATOM 1746 N N . PHE A 1 220 ? 12.018 11.334 -4.084 1.00 50.94 220 PHE A N 1
ATOM 1747 C CA . PHE A 1 220 ? 11.745 12.716 -4.490 1.00 50.94 220 PHE A CA 1
ATOM 1748 C C . PHE A 1 220 ? 12.954 13.471 -5.064 1.00 50.94 220 PHE A C 1
ATOM 1750 O O . PHE A 1 220 ? 12.803 14.570 -5.603 1.00 50.94 220 PHE A O 1
ATOM 1757 N N . GLN A 1 221 ? 14.160 12.901 -4.993 1.00 52.09 221 GLN A N 1
ATOM 1758 C CA . GLN A 1 221 ? 15.367 13.577 -5.480 1.00 52.09 221 GLN A CA 1
ATOM 1759 C C . GLN A 1 221 ? 15.532 13.504 -7.009 1.00 52.09 221 GLN A C 1
ATOM 1761 O O . GLN A 1 221 ? 16.313 14.264 -7.578 1.00 52.09 221 GLN A O 1
ATOM 1766 N N . ARG A 1 222 ? 14.770 12.649 -7.713 1.00 61.00 222 ARG A N 1
ATOM 1767 C CA . ARG A 1 222 ? 14.871 12.516 -9.177 1.00 61.00 222 ARG A CA 1
ATOM 1768 C C . ARG A 1 222 ? 13.945 13.505 -9.912 1.00 61.00 222 ARG A C 1
ATOM 1770 O O . ARG A 1 222 ? 12.744 13.513 -9.643 1.00 61.00 222 ARG A O 1
ATOM 1777 N N . PRO A 1 223 ? 14.440 14.286 -10.891 1.00 53.84 223 PRO A N 1
ATOM 1778 C CA . PRO A 1 223 ? 13.673 15.355 -11.547 1.00 53.84 223 PRO A CA 1
ATOM 1779 C C . PRO A 1 223 ? 12.412 14.869 -12.282 1.00 53.84 223 PRO A C 1
ATOM 1781 O O . PRO A 1 223 ? 11.375 15.522 -12.201 1.00 53.84 223 PRO A O 1
ATOM 1784 N N . LEU A 1 224 ? 12.452 13.686 -12.908 1.00 57.81 224 LEU A N 1
ATOM 1785 C CA . LEU A 1 224 ? 11.275 13.069 -13.543 1.00 57.81 224 LEU A CA 1
ATOM 1786 C C . LEU A 1 224 ? 10.171 12.720 -12.525 1.00 57.81 224 LEU A C 1
ATOM 1788 O O . LEU A 1 224 ? 8.981 12.767 -12.828 1.00 57.81 224 LEU A O 1
ATOM 1792 N N . ILE A 1 225 ? 10.573 12.385 -11.298 1.00 59.66 225 ILE A N 1
ATOM 1793 C CA . ILE A 1 225 ? 9.671 11.987 -10.219 1.00 59.66 225 ILE A CA 1
ATOM 1794 C C . ILE A 1 225 ? 9.071 13.221 -9.538 1.00 59.66 225 ILE A C 1
ATOM 1796 O O . ILE A 1 225 ? 7.902 13.189 -9.172 1.00 59.66 225 ILE A O 1
ATOM 1800 N N . LYS A 1 226 ? 9.794 14.347 -9.463 1.00 60.44 226 LYS A N 1
ATOM 1801 C CA . LYS A 1 226 ? 9.256 15.618 -8.934 1.00 60.44 226 LYS A CA 1
ATOM 1802 C C . LYS A 1 226 ? 7.982 16.077 -9.660 1.00 60.44 226 LYS A C 1
ATOM 1804 O O . LYS A 1 226 ? 7.064 16.580 -9.018 1.00 60.44 226 LYS A O 1
ATOM 1809 N N . TRP A 1 227 ? 7.897 15.868 -10.976 1.00 58.44 227 TRP A N 1
ATOM 1810 C CA . TRP A 1 227 ? 6.680 16.142 -11.753 1.00 58.44 227 TRP A CA 1
ATOM 1811 C C . TRP A 1 227 ? 5.574 15.112 -11.500 1.00 58.44 227 TRP A C 1
ATOM 1813 O O . TRP A 1 227 ? 4.415 15.483 -11.318 1.00 58.44 227 TRP A O 1
ATOM 1823 N N . ALA A 1 228 ? 5.934 13.830 -11.408 1.00 58.91 228 ALA A N 1
ATOM 1824 C CA . ALA A 1 228 ? 5.001 12.757 -11.081 1.00 58.91 228 ALA A CA 1
ATOM 1825 C C . ALA A 1 228 ? 4.377 12.906 -9.686 1.00 58.91 228 ALA A C 1
ATOM 1827 O O . ALA A 1 228 ? 3.210 12.587 -9.514 1.00 58.91 228 ALA A O 1
ATOM 1828 N N . VAL A 1 229 ? 5.112 13.438 -8.707 1.00 59.12 229 VAL A N 1
ATOM 1829 C CA . VAL A 1 229 ? 4.649 13.664 -7.327 1.00 59.12 229 VAL A CA 1
ATOM 1830 C C . VAL A 1 229 ? 3.440 14.601 -7.272 1.00 59.12 229 VAL A C 1
ATOM 1832 O O . VAL A 1 229 ? 2.493 14.323 -6.536 1.00 59.12 229 VAL A O 1
ATOM 1835 N N . LYS A 1 230 ? 3.426 15.670 -8.085 1.00 61.38 230 LYS A N 1
ATOM 1836 C CA . LYS A 1 230 ? 2.284 16.600 -8.159 1.00 61.38 230 LYS A CA 1
ATOM 1837 C C . LYS A 1 230 ? 1.034 15.937 -8.740 1.00 61.38 230 LYS A C 1
ATOM 1839 O O . LYS A 1 230 ? -0.073 16.243 -8.315 1.00 61.38 230 LYS A O 1
ATOM 1844 N N . VAL A 1 231 ? 1.209 15.020 -9.691 1.00 59.25 231 VAL A N 1
ATOM 1845 C CA . VAL A 1 231 ? 0.098 14.338 -10.372 1.00 59.25 231 VAL A CA 1
ATOM 1846 C C . VAL A 1 231 ? -0.399 13.114 -9.594 1.00 59.25 231 VAL A C 1
ATOM 1848 O O . VAL A 1 231 ? -1.602 12.868 -9.526 1.00 59.25 231 VAL A O 1
ATOM 1851 N N . ALA A 1 232 ? 0.518 12.366 -8.981 1.00 59.88 232 ALA A N 1
ATOM 1852 C CA . ALA A 1 232 ? 0.251 11.151 -8.219 1.00 59.88 232 ALA A CA 1
ATOM 1853 C C . ALA A 1 232 ? -0.138 11.422 -6.757 1.00 59.88 232 ALA A C 1
ATOM 1855 O O . ALA A 1 232 ? -0.432 10.477 -6.039 1.00 59.88 232 ALA A O 1
ATOM 1856 N N . ARG A 1 233 ? -0.155 12.682 -6.296 1.00 70.69 233 ARG A N 1
ATOM 1857 C CA . ARG A 1 233 ? -0.592 13.051 -4.933 1.00 70.69 233 ARG A CA 1
ATOM 1858 C C . ARG A 1 233 ? 0.110 12.197 -3.862 1.00 70.69 233 ARG A C 1
ATOM 1860 O O . ARG A 1 233 ? -0.531 11.576 -3.015 1.00 70.69 233 ARG A O 1
ATOM 1867 N N . LEU A 1 234 ? 1.436 12.102 -3.977 1.00 67.25 234 LEU A N 1
ATOM 1868 C CA . LEU A 1 234 ? 2.266 11.239 -3.138 1.00 67.25 234 LEU A CA 1
ATOM 1869 C C . LEU A 1 234 ? 2.457 11.868 -1.750 1.00 67.25 234 LEU A C 1
ATOM 1871 O O . LEU A 1 234 ? 3.011 12.960 -1.631 1.00 67.25 234 LEU A O 1
ATOM 1875 N N . ILE A 1 235 ? 2.036 11.155 -0.710 1.00 69.25 235 ILE A N 1
ATOM 1876 C CA . ILE A 1 235 ? 2.298 11.473 0.691 1.00 69.25 235 ILE A CA 1
ATOM 1877 C C . ILE A 1 235 ? 3.702 10.957 1.021 1.00 69.25 235 ILE A C 1
ATOM 1879 O O . ILE A 1 235 ? 3.958 9.751 1.010 1.00 69.25 235 ILE A O 1
ATOM 1883 N N . SER A 1 236 ? 4.620 11.897 1.250 1.00 61.53 236 SER A N 1
ATOM 1884 C CA . SER A 1 236 ? 6.042 11.646 1.492 1.00 61.53 236 SER A CA 1
ATOM 1885 C C . SER A 1 236 ? 6.303 11.293 2.953 1.00 61.53 236 SER A C 1
ATOM 1887 O O . SER A 1 236 ? 6.641 12.175 3.740 1.00 61.53 236 SER A O 1
ATOM 1889 N N . ILE A 1 237 ? 6.164 10.025 3.319 1.00 62.75 237 ILE A N 1
ATOM 1890 C CA . ILE A 1 237 ? 6.473 9.528 4.667 1.00 62.75 237 ILE A CA 1
ATOM 1891 C C . ILE A 1 237 ? 7.241 8.233 4.494 1.00 62.75 237 ILE A C 1
ATOM 1893 O O . ILE A 1 237 ? 6.886 7.436 3.626 1.00 62.75 237 ILE A O 1
ATOM 1897 N N . ASP A 1 238 ? 8.305 8.039 5.268 1.00 59.88 238 ASP A N 1
ATOM 1898 C CA . ASP A 1 238 ? 8.902 6.714 5.370 1.00 59.88 238 ASP A CA 1
ATOM 1899 C C . ASP A 1 238 ? 8.006 5.841 6.258 1.00 59.88 238 ASP A C 1
ATOM 1901 O O . ASP A 1 238 ? 7.954 6.084 7.459 1.00 59.88 238 ASP A O 1
ATOM 1905 N N . PRO A 1 239 ? 7.272 4.854 5.719 1.00 56.12 239 PRO A N 1
ATOM 1906 C CA . PRO A 1 239 ? 6.389 4.034 6.540 1.00 56.12 239 PRO A CA 1
ATOM 1907 C C . PRO A 1 239 ? 7.167 3.082 7.460 1.00 56.12 239 PRO A C 1
ATOM 1909 O O . PRO A 1 239 ? 6.558 2.481 8.339 1.00 56.12 239 PRO A O 1
ATOM 1912 N N . VAL A 1 240 ? 8.475 2.904 7.226 1.00 57.22 240 VAL A N 1
ATOM 1913 C CA . VAL A 1 240 ? 9.356 2.066 8.046 1.00 57.22 240 VAL A CA 1
ATOM 1914 C C . VAL A 1 240 ? 9.804 2.836 9.285 1.00 57.22 240 VAL A C 1
ATOM 1916 O O . VAL A 1 240 ? 9.651 2.326 10.390 1.00 57.22 240 VAL A O 1
ATOM 1919 N N . ASP A 1 241 ? 10.277 4.070 9.103 1.00 54.53 241 ASP A N 1
ATOM 1920 C CA . ASP A 1 241 ? 10.796 4.901 10.200 1.00 54.53 241 ASP A CA 1
ATOM 1921 C C . ASP A 1 241 ? 9.690 5.721 10.906 1.00 54.53 241 ASP A C 1
ATOM 1923 O O . ASP A 1 241 ? 9.840 6.092 12.065 1.00 54.53 241 ASP A O 1
ATOM 1927 N N . HIS A 1 242 ? 8.564 5.978 10.224 1.00 67.50 242 HIS A N 1
ATOM 1928 C CA . HIS A 1 242 ? 7.451 6.835 10.672 1.00 67.50 242 HIS A CA 1
ATOM 1929 C C . HIS A 1 242 ? 6.083 6.179 10.409 1.00 67.50 242 HIS A C 1
ATOM 1931 O O . HIS A 1 242 ? 5.214 6.708 9.699 1.00 67.50 242 HIS A O 1
ATOM 1937 N N . LEU A 1 243 ? 5.900 4.963 10.933 1.00 71.38 243 LEU A N 1
ATOM 1938 C CA . LEU A 1 243 ? 4.680 4.174 10.732 1.00 71.38 243 LEU A CA 1
ATOM 1939 C C . LEU A 1 243 ? 3.427 4.903 11.248 1.00 71.38 243 LEU A C 1
ATOM 1941 O O . LEU A 1 243 ? 2.418 4.954 10.544 1.00 71.38 243 LEU A O 1
ATOM 1945 N N . SER A 1 244 ? 3.484 5.490 12.444 1.00 73.50 244 SER A N 1
ATOM 1946 C CA . SER A 1 244 ? 2.344 6.166 13.080 1.00 73.50 244 SER A CA 1
ATOM 1947 C C . SER A 1 244 ? 1.858 7.362 12.261 1.00 73.50 244 SER A C 1
ATOM 1949 O O . SER A 1 244 ? 0.667 7.477 11.971 1.00 73.50 244 SER A O 1
ATOM 1951 N N . GLU A 1 245 ? 2.776 8.207 11.798 1.00 76.94 245 GLU A N 1
ATOM 1952 C CA . GLU A 1 245 ? 2.485 9.380 10.974 1.00 76.94 245 GLU A CA 1
ATOM 1953 C C . GLU A 1 245 ? 1.937 8.965 9.603 1.00 76.94 245 GLU A C 1
ATOM 1955 O O . GLU A 1 245 ? 1.008 9.587 9.080 1.00 76.94 245 GLU A O 1
ATOM 1960 N N . SER A 1 246 ? 2.463 7.875 9.030 1.00 79.19 246 SER A N 1
ATOM 1961 C CA . SER A 1 246 ? 1.957 7.294 7.782 1.00 79.19 246 SER A CA 1
ATOM 1962 C C . SER A 1 246 ? 0.513 6.807 7.919 1.00 79.19 246 SER A C 1
ATOM 1964 O O . SER A 1 246 ? -0.332 7.079 7.057 1.00 79.19 246 SER A O 1
ATOM 1966 N N . LEU A 1 247 ? 0.196 6.139 9.028 1.00 85.94 247 LEU A N 1
ATOM 1967 C CA . LEU A 1 247 ? -1.147 5.654 9.337 1.00 85.94 247 LEU A CA 1
ATOM 1968 C C . LEU A 1 247 ? -2.125 6.807 9.614 1.00 85.94 247 LEU A C 1
ATOM 1970 O O . LEU A 1 247 ? -3.235 6.802 9.078 1.00 85.94 247 LEU A O 1
ATOM 1974 N N . GLN A 1 248 ? -1.711 7.832 10.361 1.00 85.56 248 GLN A N 1
ATOM 1975 C CA . GLN A 1 248 ? -2.509 9.041 10.605 1.00 85.56 248 GLN A CA 1
ATOM 19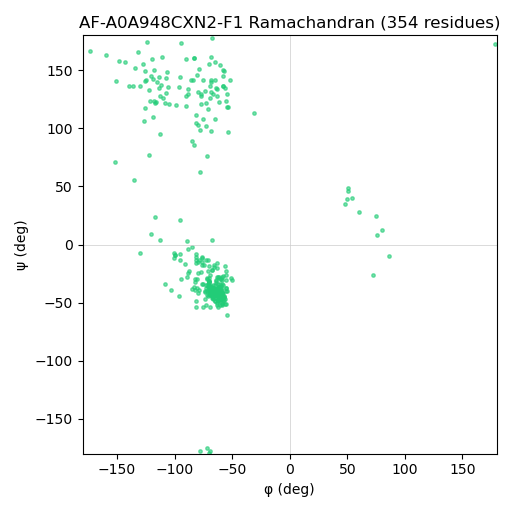76 C C . GLN A 1 248 ? -2.820 9.792 9.306 1.00 85.56 248 GLN A C 1
ATOM 1978 O O . GLN A 1 248 ? -3.971 10.149 9.043 1.00 85.56 248 GLN A O 1
ATOM 1983 N N . ALA A 1 249 ? -1.817 9.974 8.442 1.00 86.50 249 ALA A N 1
ATOM 1984 C CA . ALA A 1 249 ? -1.996 10.575 7.123 1.00 86.50 249 ALA A CA 1
ATOM 1985 C C . ALA A 1 249 ? -2.965 9.761 6.256 1.00 86.50 249 ALA A C 1
ATOM 1987 O O . ALA A 1 249 ? -3.851 10.320 5.600 1.00 86.50 249 ALA A O 1
ATOM 1988 N N . SER A 1 250 ? -2.825 8.431 6.289 1.00 90.44 250 SER A N 1
ATOM 1989 C CA . SER A 1 250 ? -3.720 7.508 5.592 1.00 90.44 250 SER A CA 1
ATOM 1990 C C . SER A 1 250 ? -5.155 7.679 6.064 1.00 90.44 250 SER A C 1
ATOM 1992 O O . SER A 1 250 ? -6.058 7.869 5.248 1.00 90.44 250 SER A O 1
ATOM 1994 N N . ARG A 1 251 ? -5.377 7.668 7.384 1.00 91.25 251 ARG A N 1
ATOM 1995 C CA . ARG A 1 251 ? -6.708 7.855 7.958 1.00 91.25 251 ARG A CA 1
ATOM 1996 C C . ARG A 1 251 ? -7.297 9.202 7.587 1.00 91.25 251 ARG A C 1
ATOM 1998 O O . ARG A 1 251 ? -8.468 9.251 7.221 1.00 91.25 251 ARG A O 1
ATOM 2005 N N . PHE A 1 252 ? -6.512 10.273 7.652 1.00 90.69 252 PHE A N 1
ATOM 2006 C CA . PHE A 1 252 ? -6.975 11.605 7.283 1.00 90.69 252 PHE A CA 1
ATOM 2007 C C . PHE A 1 252 ? -7.478 11.643 5.834 1.00 90.69 252 PHE A C 1
ATOM 2009 O O . PHE A 1 252 ? -8.592 12.098 5.578 1.00 90.69 252 PHE A O 1
ATOM 2016 N N . VAL A 1 253 ? -6.702 11.110 4.886 1.00 91.12 253 VAL A N 1
ATOM 2017 C CA . VAL A 1 253 ? -7.076 11.084 3.463 1.00 91.12 253 VAL A CA 1
ATOM 2018 C C . VAL A 1 253 ? -8.281 10.177 3.210 1.00 91.12 253 VAL A C 1
ATOM 2020 O O . VAL A 1 253 ? -9.226 10.591 2.531 1.00 91.12 253 VAL A O 1
ATOM 2023 N N . LEU A 1 254 ? -8.304 8.980 3.798 1.00 93.00 254 LEU A N 1
ATOM 2024 C CA . LEU A 1 254 ? -9.442 8.060 3.703 1.00 93.00 254 LEU A CA 1
ATOM 2025 C C . LEU A 1 254 ? -10.718 8.677 4.300 1.00 93.00 254 LEU A C 1
ATOM 2027 O O . LEU A 1 254 ? -11.779 8.604 3.684 1.00 93.00 254 LEU A O 1
ATOM 2031 N N . GLY A 1 255 ? -10.610 9.386 5.426 1.00 91.19 255 GLY A N 1
ATOM 2032 C CA . GLY A 1 255 ? -11.714 10.115 6.060 1.00 91.19 255 GLY A CA 1
ATOM 2033 C C . GLY A 1 255 ? -12.286 11.258 5.211 1.00 91.19 255 GLY A C 1
ATOM 2034 O O . GLY A 1 255 ? -13.396 11.719 5.463 1.00 91.19 255 GLY A O 1
ATOM 2035 N N . LYS A 1 256 ? -11.576 11.700 4.165 1.00 92.12 256 LYS A N 1
ATOM 2036 C CA . LYS A 1 256 ? -12.061 12.666 3.160 1.00 92.12 256 LYS A CA 1
ATOM 2037 C C . LYS A 1 256 ? -12.628 11.993 1.906 1.00 92.12 256 LYS A C 1
ATOM 2039 O O . LYS A 1 256 ? -12.703 12.621 0.847 1.00 92.12 256 LYS A O 1
ATOM 2044 N N . ASN A 1 257 ? -13.024 10.724 2.021 1.00 93.12 257 ASN A N 1
ATOM 2045 C CA . ASN A 1 257 ? -13.600 9.916 0.948 1.00 93.12 257 ASN A CA 1
ATOM 2046 C C . ASN A 1 257 ? -12.663 9.735 -0.263 1.00 93.12 257 ASN A C 1
ATOM 2048 O O . ASN A 1 257 ? -13.105 9.621 -1.412 1.00 93.12 257 ASN A O 1
ATOM 2052 N N . LYS A 1 258 ? -11.349 9.778 -0.020 1.00 93.81 258 LYS A N 1
ATOM 2053 C CA . LYS A 1 258 ? -10.315 9.590 -1.043 1.00 93.81 258 LYS A CA 1
ATOM 2054 C C . LYS A 1 258 ? -9.848 8.139 -1.086 1.00 93.81 258 LYS A C 1
ATOM 2056 O O . LYS A 1 258 ? -10.243 7.310 -0.272 1.00 93.81 258 LYS A O 1
ATOM 2061 N N . VAL A 1 259 ? -9.013 7.839 -2.071 1.00 95.25 259 VAL A N 1
ATOM 2062 C CA . VAL A 1 259 ? -8.471 6.503 -2.321 1.00 95.25 259 VAL A CA 1
ATOM 2063 C C . VAL A 1 259 ? -6.970 6.546 -2.105 1.00 95.25 259 VAL A C 1
ATOM 2065 O O . VAL A 1 259 ? -6.320 7.505 -2.523 1.00 95.25 259 VAL A O 1
ATOM 2068 N N . ILE A 1 260 ? -6.407 5.509 -1.494 1.00 94.62 260 ILE A N 1
ATOM 2069 C CA . ILE A 1 260 ? -4.961 5.416 -1.274 1.00 94.62 260 ILE A CA 1
ATOM 2070 C C . ILE A 1 260 ? -4.407 4.172 -1.963 1.00 94.62 260 ILE A C 1
ATOM 2072 O O . ILE A 1 260 ? -5.069 3.144 -2.023 1.00 94.62 260 ILE A O 1
ATOM 2076 N N . CYS A 1 261 ? -3.192 4.258 -2.491 1.00 94.62 261 CYS A N 1
ATOM 2077 C CA . CYS A 1 261 ? -2.382 3.121 -2.896 1.00 94.62 261 CYS A CA 1
ATOM 2078 C C . CYS A 1 261 ? -1.266 2.899 -1.875 1.00 94.62 261 CYS A C 1
ATOM 2080 O O . CYS A 1 261 ? -0.421 3.779 -1.676 1.00 94.62 261 CYS A O 1
ATOM 2082 N N . ILE A 1 262 ? -1.253 1.708 -1.276 1.00 92.44 262 ILE A N 1
ATOM 2083 C CA . ILE A 1 262 ? -0.215 1.247 -0.352 1.00 92.44 262 ILE A CA 1
ATOM 2084 C C . ILE A 1 262 ? 0.387 -0.024 -0.939 1.00 92.44 262 ILE A C 1
ATOM 2086 O O . ILE A 1 262 ? -0.329 -0.987 -1.195 1.00 92.44 262 ILE A O 1
ATOM 2090 N N . PHE A 1 263 ? 1.703 -0.027 -1.140 1.00 91.06 263 PHE A N 1
ATOM 2091 C CA . PHE A 1 263 ? 2.450 -1.235 -1.479 1.00 91.06 263 PHE A CA 1
ATOM 2092 C C . PHE A 1 263 ? 2.727 -2.004 -0.178 1.00 91.06 263 PHE A C 1
ATOM 2094 O O . PHE A 1 263 ? 3.579 -1.566 0.599 1.00 91.06 263 PHE A O 1
ATOM 2101 N N . PRO A 1 264 ? 2.014 -3.109 0.102 1.00 88.25 264 PRO A N 1
ATOM 2102 C CA . PRO A 1 264 ? 2.028 -3.741 1.417 1.00 88.25 264 PRO A CA 1
ATOM 2103 C C . PRO A 1 264 ? 3.369 -4.418 1.741 1.00 88.25 264 PRO A C 1
ATOM 2105 O O . PRO A 1 264 ? 3.675 -4.615 2.908 1.00 88.25 264 PRO A O 1
ATOM 2108 N N . GLU A 1 265 ? 4.204 -4.700 0.738 1.00 81.75 265 GLU A N 1
ATOM 2109 C CA . GLU A 1 265 ? 5.565 -5.239 0.903 1.00 81.75 265 GLU A CA 1
ATOM 2110 C C . GLU A 1 265 ? 6.533 -4.234 1.569 1.00 81.75 265 GLU A C 1
ATOM 2112 O O . GLU A 1 265 ? 7.563 -4.620 2.119 1.00 81.75 265 GLU A O 1
ATOM 2117 N N . GLY A 1 266 ? 6.243 -2.925 1.515 1.00 71.75 266 GLY A N 1
ATOM 2118 C CA . GLY A 1 266 ? 7.089 -1.853 2.069 1.00 71.75 266 GLY A CA 1
ATOM 2119 C C . GLY A 1 266 ? 8.386 -1.574 1.290 1.00 71.75 266 GLY A C 1
ATOM 2120 O O . GLY A 1 266 ? 8.871 -0.444 1.267 1.00 71.75 266 GLY A O 1
ATOM 2121 N N . ALA A 1 267 ? 8.913 -2.565 0.572 1.00 68.62 267 ALA A N 1
ATOM 2122 C CA . ALA A 1 267 ? 10.035 -2.440 -0.348 1.00 68.62 267 ALA A CA 1
ATOM 2123 C C . ALA A 1 267 ? 9.713 -3.101 -1.695 1.00 68.62 267 ALA A C 1
ATOM 2125 O O . ALA A 1 267 ? 8.748 -3.841 -1.832 1.00 68.62 267 ALA A O 1
ATOM 2126 N N . ARG A 1 268 ? 10.528 -2.812 -2.716 1.00 73.88 268 ARG A N 1
ATOM 2127 C CA . ARG A 1 268 ? 10.441 -3.509 -4.008 1.00 73.88 268 ARG A CA 1
ATOM 2128 C C . ARG A 1 268 ? 11.086 -4.880 -3.896 1.00 73.88 268 ARG A C 1
ATOM 2130 O O . ARG A 1 268 ? 12.265 -4.928 -3.533 1.00 73.88 268 ARG A O 1
ATOM 2137 N N . SER A 1 269 ? 10.376 -5.930 -4.300 1.00 74.50 269 SER A N 1
ATOM 2138 C CA . SER A 1 269 ? 10.943 -7.269 -4.427 1.00 74.50 269 SER A CA 1
ATOM 2139 C C . SER A 1 269 ? 12.157 -7.252 -5.357 1.00 74.50 269 SER A C 1
ATOM 2141 O O . SER A 1 269 ? 12.152 -6.639 -6.430 1.00 74.50 269 SER A O 1
ATOM 2143 N N . ILE A 1 270 ? 13.218 -7.932 -4.927 1.00 69.62 270 ILE A N 1
ATOM 2144 C CA . ILE A 1 270 ? 14.451 -8.098 -5.705 1.00 69.62 270 ILE A CA 1
ATOM 2145 C C . ILE A 1 270 ? 14.270 -9.212 -6.740 1.00 69.62 270 ILE A C 1
ATOM 2147 O O . ILE A 1 270 ? 14.755 -9.092 -7.864 1.00 69.62 270 ILE A O 1
ATOM 2151 N N . ALA A 1 271 ? 13.557 -10.275 -6.364 1.00 68.19 271 ALA A N 1
ATOM 2152 C CA . ALA A 1 271 ? 13.365 -11.468 -7.181 1.00 68.19 271 ALA A CA 1
ATOM 2153 C C . ALA A 1 271 ? 12.055 -11.454 -7.995 1.00 68.19 271 ALA A C 1
ATOM 2155 O O . ALA A 1 271 ? 11.856 -12.319 -8.845 1.00 68.19 271 ALA A O 1
ATOM 2156 N N . GLY A 1 272 ? 11.170 -10.474 -7.767 1.00 69.69 272 GLY A N 1
ATOM 2157 C CA . GLY A 1 272 ? 9.874 -10.362 -8.449 1.00 69.69 272 GLY A CA 1
ATOM 2158 C C . GLY A 1 272 ? 8.789 -11.280 -7.873 1.00 69.69 272 GLY A C 1
ATOM 2159 O O . GLY A 1 272 ? 7.736 -11.458 -8.491 1.00 69.69 272 GLY A O 1
ATOM 2160 N N . TYR A 1 273 ? 9.035 -11.871 -6.702 1.00 78.31 273 TYR A N 1
ATOM 2161 C CA . TYR A 1 273 ? 8.030 -12.610 -5.947 1.00 78.31 273 TYR A CA 1
ATOM 2162 C C . TYR A 1 273 ? 7.170 -11.655 -5.116 1.00 78.31 273 TYR A C 1
ATOM 2164 O O . TYR A 1 273 ? 7.542 -10.513 -4.878 1.00 78.31 273 TYR A O 1
ATOM 2172 N N . VAL A 1 274 ? 5.995 -12.130 -4.701 1.00 82.69 274 VAL A N 1
ATOM 2173 C CA . VAL A 1 274 ? 5.161 -11.402 -3.741 1.00 82.69 274 VAL A CA 1
ATOM 2174 C C . VAL A 1 274 ? 5.736 -11.675 -2.352 1.00 82.69 274 VAL A C 1
ATOM 2176 O O . VAL A 1 274 ? 5.567 -12.780 -1.818 1.00 82.69 274 VAL A O 1
ATOM 2179 N N . GLU A 1 275 ? 6.456 -10.690 -1.818 1.00 82.38 275 GLU A N 1
ATOM 2180 C CA . GLU A 1 275 ? 7.101 -10.763 -0.504 1.00 82.38 275 GLU A CA 1
ATOM 2181 C C . GLU A 1 275 ? 6.068 -10.800 0.636 1.00 82.38 275 GLU A C 1
ATOM 2183 O O . GLU A 1 275 ? 4.851 -10.768 0.419 1.00 82.38 275 GLU A O 1
ATOM 2188 N N . GLU A 1 276 ? 6.559 -10.907 1.866 1.00 82.38 276 GLU A N 1
ATOM 2189 C CA . GLU A 1 276 ? 5.751 -10.758 3.073 1.00 82.38 276 GLU A CA 1
ATOM 2190 C C . GLU A 1 276 ? 5.198 -9.330 3.198 1.00 82.38 276 GLU A C 1
ATOM 2192 O O . GLU A 1 276 ? 5.864 -8.343 2.870 1.00 82.38 276 GLU A O 1
ATOM 2197 N N . PHE A 1 277 ? 3.954 -9.217 3.659 1.00 87.31 277 PHE A N 1
ATOM 2198 C CA . PHE A 1 277 ? 3.269 -7.936 3.789 1.00 87.31 277 PHE A CA 1
ATOM 2199 C C . PHE A 1 277 ? 3.407 -7.382 5.201 1.00 87.31 277 PHE A C 1
ATOM 2201 O O . PHE A 1 277 ? 3.380 -8.113 6.181 1.00 87.31 277 PHE A O 1
ATOM 2208 N N . LYS A 1 278 ? 3.530 -6.061 5.308 1.00 83.19 278 LYS A N 1
ATOM 2209 C CA . LYS A 1 278 ? 3.593 -5.351 6.585 1.00 83.19 278 LYS A CA 1
ATOM 2210 C C . LYS A 1 278 ? 2.188 -5.076 7.121 1.00 83.19 278 LYS A C 1
ATOM 2212 O O . LYS A 1 278 ? 1.302 -4.652 6.375 1.00 83.19 278 LYS A O 1
ATOM 2217 N N . LYS A 1 279 ? 2.019 -5.196 8.443 1.00 84.25 279 LYS A N 1
ATOM 2218 C CA . LYS A 1 279 ? 0.740 -5.042 9.164 1.00 84.25 279 LYS A CA 1
ATOM 2219 C C . LYS A 1 279 ? -0.004 -3.714 8.978 1.00 84.25 279 LYS A C 1
ATOM 2221 O O . LYS A 1 279 ? -1.204 -3.657 9.226 1.00 84.25 279 LYS A O 1
ATOM 2226 N N . GLY A 1 280 ? 0.658 -2.649 8.512 1.00 86.25 280 GLY A N 1
ATOM 2227 C CA . GLY A 1 280 ? 0.069 -1.305 8.392 1.00 86.25 280 GLY A CA 1
ATOM 2228 C C . GLY A 1 280 ? -1.232 -1.252 7.580 1.00 86.25 280 GLY A C 1
ATOM 2229 O O . GLY A 1 280 ? -2.186 -0.585 7.979 1.00 86.25 280 GLY A O 1
ATOM 2230 N N . VAL A 1 281 ? -1.318 -2.001 6.475 1.00 90.19 281 VAL A N 1
ATOM 2231 C CA . VAL A 1 281 ? -2.555 -2.065 5.677 1.00 90.19 281 VAL A CA 1
ATOM 2232 C C . VAL A 1 281 ? -3.669 -2.838 6.393 1.00 90.19 281 VAL A C 1
ATOM 2234 O O . VAL A 1 281 ? -4.833 -2.462 6.283 1.00 90.19 281 VAL A O 1
ATOM 2237 N N . GLY A 1 282 ? -3.314 -3.869 7.169 1.00 90.88 282 GLY A N 1
ATOM 2238 C CA . GLY A 1 282 ? -4.252 -4.630 7.995 1.00 90.88 282 GLY A CA 1
ATOM 2239 C C . GLY A 1 282 ? -4.836 -3.790 9.130 1.00 90.88 282 GLY A C 1
ATOM 2240 O O . GLY A 1 282 ? -6.044 -3.833 9.354 1.00 90.88 282 GLY A O 1
ATOM 2241 N N . ILE A 1 283 ? -4.006 -2.955 9.770 1.00 90.06 283 ILE A N 1
ATOM 2242 C CA . ILE A 1 283 ? -4.439 -1.984 10.789 1.00 90.06 283 ILE A CA 1
ATOM 2243 C C . ILE A 1 283 ? -5.473 -1.022 10.194 1.00 90.06 283 ILE A C 1
ATOM 2245 O O . ILE A 1 283 ? -6.573 -0.902 10.726 1.00 90.06 283 ILE A O 1
ATOM 2249 N N . LEU A 1 284 ? -5.171 -0.383 9.056 1.00 91.88 284 LEU A N 1
ATOM 2250 C CA . LEU A 1 284 ? -6.112 0.541 8.407 1.00 91.88 284 LEU A CA 1
ATOM 2251 C C . LEU A 1 284 ? -7.415 -0.148 7.989 1.00 91.88 284 LEU A C 1
ATOM 2253 O O . LEU A 1 284 ? -8.487 0.424 8.168 1.00 91.88 284 LEU A O 1
ATOM 2257 N N . ALA A 1 285 ? -7.338 -1.356 7.428 1.00 94.25 285 ALA A N 1
ATOM 2258 C CA . ALA A 1 285 ? -8.520 -2.085 6.979 1.00 94.25 285 ALA A CA 1
ATOM 2259 C C . ALA A 1 285 ? -9.469 -2.405 8.138 1.00 94.25 285 ALA A C 1
ATOM 2261 O O . ALA A 1 285 ? -10.669 -2.153 8.026 1.00 94.25 285 ALA A O 1
ATOM 2262 N N . LYS A 1 286 ? -8.920 -2.930 9.241 1.00 92.94 286 LYS A N 1
ATOM 2263 C CA . LYS A 1 286 ? -9.681 -3.358 10.419 1.00 92.94 286 LYS A CA 1
ATOM 2264 C C . LYS A 1 286 ? -10.212 -2.174 11.218 1.00 92.94 286 LYS A C 1
ATOM 2266 O O . LYS A 1 286 ? -11.414 -2.088 11.443 1.00 92.94 286 LYS A O 1
ATOM 2271 N N . GLU A 1 287 ? -9.343 -1.232 11.579 1.00 90.31 287 GLU A N 1
ATOM 2272 C CA . GLU A 1 287 ? -9.709 -0.107 12.451 1.00 90.31 287 GLU A CA 1
ATOM 2273 C C . GLU A 1 287 ? -10.643 0.894 11.766 1.00 90.31 287 GLU A C 1
ATOM 2275 O O . GLU A 1 287 ? -11.440 1.559 12.426 1.00 90.31 287 GLU A O 1
ATOM 2280 N N . LEU A 1 288 ? -10.558 1.021 10.437 1.00 92.38 288 LEU A N 1
ATOM 2281 C CA . LEU A 1 288 ? -11.395 1.956 9.679 1.00 92.38 288 LEU A CA 1
ATOM 2282 C C . LEU A 1 288 ? -12.581 1.285 8.993 1.00 92.38 288 LEU A C 1
ATOM 2284 O O . LEU A 1 288 ? -13.418 1.987 8.429 1.00 92.38 288 LEU A O 1
ATOM 2288 N N . ASN A 1 289 ? -12.641 -0.048 9.020 1.00 94.50 289 ASN A N 1
ATOM 2289 C CA . ASN A 1 289 ? -13.598 -0.853 8.271 1.00 94.50 289 ASN A CA 1
ATOM 2290 C C . ASN A 1 289 ? -13.646 -0.483 6.773 1.00 94.50 289 ASN A C 1
ATOM 2292 O O . ASN A 1 289 ? -14.711 -0.280 6.188 1.00 94.50 289 ASN A O 1
ATOM 2296 N N . ILE A 1 290 ? -12.468 -0.342 6.158 1.00 95.44 290 ILE A N 1
ATOM 2297 C CA . ILE A 1 290 ? -12.307 0.095 4.763 1.00 95.44 290 ILE A CA 1
ATOM 2298 C C . ILE A 1 290 ? -11.917 -1.098 3.885 1.00 95.44 290 ILE A C 1
ATOM 2300 O O . ILE A 1 290 ? -11.019 -1.859 4.255 1.00 95.44 290 ILE A O 1
ATOM 2304 N N . PRO A 1 291 ? -12.529 -1.258 2.697 1.00 97.50 291 PRO A N 1
ATOM 2305 C CA . PRO A 1 291 ? -12.195 -2.355 1.804 1.00 97.50 291 PRO A CA 1
ATOM 2306 C C . PRO A 1 291 ? -10.789 -2.219 1.210 1.00 97.50 291 PRO A C 1
ATOM 2308 O O . PRO A 1 291 ? -10.345 -1.138 0.798 1.00 97.50 291 PRO A O 1
ATOM 2311 N N . LEU A 1 292 ? -10.121 -3.364 1.101 1.00 98.12 292 LEU A N 1
ATOM 2312 C CA . LEU A 1 292 ? -8.851 -3.528 0.411 1.00 98.12 292 LEU A CA 1
ATOM 2313 C C . LEU A 1 292 ? -9.105 -4.025 -1.009 1.00 98.12 292 LEU A C 1
ATOM 2315 O O . LEU A 1 292 ? -9.909 -4.924 -1.242 1.00 98.12 292 LEU A O 1
ATOM 2319 N N . LEU A 1 293 ? -8.416 -3.440 -1.980 1.00 98.25 293 LEU A N 1
ATOM 2320 C CA . LEU A 1 293 ? -8.516 -3.799 -3.384 1.00 98.25 293 LEU A CA 1
ATOM 2321 C C . LEU A 1 293 ? -7.189 -4.427 -3.833 1.00 98.25 293 LEU A C 1
ATOM 2323 O O . LEU A 1 293 ? -6.261 -3.688 -4.182 1.00 98.25 293 LEU A O 1
ATOM 2327 N N . PRO A 1 294 ? -7.072 -5.769 -3.823 1.00 98.00 294 PRO A N 1
ATOM 2328 C CA . PRO A 1 294 ? -5.863 -6.459 -4.250 1.00 98.00 294 PRO A CA 1
ATOM 2329 C C . PRO A 1 294 ? -5.600 -6.205 -5.734 1.00 98.00 294 PRO A C 1
ATOM 2331 O O . PRO A 1 294 ? -6.502 -6.288 -6.577 1.00 98.00 294 PRO A O 1
ATOM 2334 N N . VAL A 1 295 ? -4.348 -5.900 -6.063 1.00 98.19 295 VAL A N 1
ATOM 2335 C CA . VAL A 1 295 ? -3.903 -5.655 -7.436 1.00 98.19 295 VAL A CA 1
ATOM 2336 C C . VAL A 1 295 ? -2.666 -6.492 -7.712 1.00 98.19 295 VAL A C 1
ATOM 2338 O O . VAL A 1 295 ? -1.748 -6.553 -6.903 1.00 98.19 295 VAL A O 1
ATOM 2341 N N . TYR A 1 296 ? -2.624 -7.121 -8.882 1.00 97.38 296 TYR A N 1
ATOM 2342 C CA . TYR A 1 296 ? -1.426 -7.806 -9.346 1.00 97.38 296 TYR A CA 1
ATOM 2343 C C . TYR A 1 296 ? -0.886 -7.150 -10.615 1.00 97.38 296 TYR A C 1
ATOM 2345 O O . TYR A 1 296 ? -1.590 -7.042 -11.625 1.00 97.38 296 TYR A O 1
ATOM 2353 N N . ILE A 1 297 ? 0.366 -6.712 -10.550 1.00 96.38 297 ILE A N 1
ATOM 2354 C CA . ILE A 1 297 ? 1.157 -6.140 -11.633 1.00 96.38 297 ILE A CA 1
ATOM 2355 C C . ILE A 1 297 ? 2.211 -7.174 -12.021 1.00 96.38 297 ILE A C 1
ATOM 2357 O O . ILE A 1 297 ? 3.017 -7.608 -11.200 1.00 96.38 297 ILE A O 1
ATOM 2361 N N . LYS A 1 298 ? 2.184 -7.567 -13.293 1.00 94.88 298 LYS A N 1
ATOM 2362 C CA . LYS A 1 298 ? 3.060 -8.577 -13.881 1.00 94.88 298 LYS A CA 1
ATOM 2363 C C . LYS A 1 298 ? 3.904 -7.986 -14.996 1.00 94.88 298 LYS A C 1
ATOM 2365 O O . LYS A 1 298 ? 3.398 -7.227 -15.828 1.00 94.88 298 LYS A O 1
ATOM 2370 N N . GLY A 1 299 ? 5.148 -8.439 -15.075 1.00 93.06 299 GLY A N 1
ATOM 2371 C CA . GLY A 1 299 ? 6.117 -8.042 -16.085 1.00 93.06 299 GLY A CA 1
ATOM 2372 C C . GLY A 1 299 ? 6.881 -6.772 -15.722 1.00 93.06 299 GLY A C 1
ATOM 2373 O O . GLY A 1 299 ? 7.858 -6.445 -16.397 1.00 93.06 299 GLY A O 1
ATOM 2374 N N . SER A 1 300 ? 6.469 -6.061 -14.669 1.00 92.44 300 SER A N 1
ATOM 2375 C CA . SER A 1 300 ? 7.151 -4.850 -14.224 1.00 92.44 300 SER A CA 1
ATOM 2376 C C . SER A 1 300 ? 8.519 -5.180 -13.617 1.00 92.44 300 SER A C 1
ATOM 2378 O O . SER A 1 300 ? 9.484 -4.444 -13.849 1.00 92.44 300 SER A O 1
ATOM 2380 N N . GLU A 1 301 ? 8.636 -6.347 -12.975 1.00 91.00 301 GLU A N 1
ATOM 2381 C CA . GLU A 1 301 ? 9.869 -6.958 -12.470 1.00 91.00 301 GLU A CA 1
ATOM 2382 C C . GLU A 1 301 ? 10.943 -7.124 -13.561 1.00 91.00 301 GLU A C 1
ATOM 2384 O O . GLU A 1 301 ? 12.137 -7.003 -13.295 1.00 91.00 301 GLU A O 1
ATOM 2389 N N . PHE A 1 302 ? 10.539 -7.318 -14.820 1.00 91.88 302 PHE A N 1
ATOM 2390 C CA . PHE A 1 302 ? 11.462 -7.412 -15.956 1.00 91.88 302 PHE A CA 1
ATOM 2391 C C . PHE A 1 302 ? 11.662 -6.070 -16.664 1.00 91.88 302 PHE A C 1
ATOM 2393 O O . PHE A 1 302 ? 12.741 -5.825 -17.222 1.00 91.88 302 PHE A O 1
ATOM 2400 N N . ALA A 1 303 ? 10.638 -5.213 -16.632 1.00 91.94 303 ALA A N 1
ATOM 2401 C CA . ALA A 1 303 ? 10.626 -3.926 -17.307 1.00 91.94 303 ALA A CA 1
ATOM 2402 C C . ALA A 1 303 ? 11.594 -2.930 -16.662 1.00 91.94 303 ALA A C 1
ATOM 2404 O O . ALA A 1 303 ? 12.460 -2.391 -17.345 1.00 91.94 303 ALA A O 1
ATOM 2405 N N . TRP A 1 304 ? 11.496 -2.696 -15.350 1.00 89.50 304 TRP A N 1
ATOM 2406 C CA . TRP A 1 304 ? 12.414 -1.777 -14.665 1.00 89.50 304 TRP A CA 1
ATOM 2407 C C . TRP A 1 304 ? 12.619 -2.141 -13.186 1.00 89.50 304 TRP A C 1
ATOM 2409 O O . TRP A 1 304 ? 12.113 -1.441 -12.299 1.00 89.50 304 TRP A O 1
ATOM 2419 N N . PRO A 1 305 ? 13.327 -3.248 -12.900 1.00 86.88 305 PRO A N 1
ATOM 2420 C CA . PRO A 1 305 ? 13.628 -3.654 -11.531 1.00 86.88 305 PRO A CA 1
ATOM 2421 C C . PRO A 1 305 ? 14.601 -2.682 -10.859 1.00 86.88 305 PRO A C 1
ATOM 2423 O O . PRO A 1 305 ? 15.345 -1.952 -11.519 1.00 86.88 305 PRO A O 1
ATOM 2426 N N . ARG A 1 306 ? 14.657 -2.719 -9.521 1.00 79.69 306 ARG A N 1
ATOM 2427 C CA . ARG A 1 306 ? 15.571 -1.874 -8.729 1.00 79.69 306 ARG A CA 1
ATOM 2428 C C . ARG A 1 306 ? 17.052 -2.095 -9.071 1.00 79.69 306 ARG A C 1
ATOM 2430 O O . ARG A 1 306 ? 17.842 -1.167 -8.933 1.00 79.69 306 ARG A O 1
ATOM 2437 N N . THR A 1 307 ? 17.415 -3.292 -9.524 1.00 79.94 307 THR A N 1
ATOM 2438 C CA . THR A 1 307 ? 18.791 -3.695 -9.861 1.00 79.94 307 THR A CA 1
ATOM 2439 C C . THR A 1 307 ? 19.289 -3.139 -11.197 1.00 79.94 307 THR A C 1
ATOM 2441 O O . THR A 1 307 ? 20.483 -3.209 -11.478 1.00 79.94 307 THR A O 1
ATOM 2444 N N . ARG A 1 308 ? 18.410 -2.567 -12.035 1.00 81.12 308 ARG A N 1
ATOM 2445 C CA . ARG A 1 308 ? 18.766 -2.096 -13.381 1.00 81.12 308 ARG A CA 1
ATOM 2446 C C . ARG A 1 308 ? 18.707 -0.573 -13.486 1.00 81.12 308 ARG A C 1
ATOM 2448 O O . ARG A 1 308 ? 17.755 0.062 -13.042 1.00 81.12 308 ARG A O 1
ATOM 2455 N N . LYS A 1 309 ? 19.710 0.017 -14.149 1.00 81.69 309 LYS A N 1
ATOM 2456 C CA . LYS A 1 309 ? 19.785 1.473 -14.379 1.00 81.69 309 LYS A CA 1
ATOM 2457 C C . LYS A 1 309 ? 18.688 1.975 -15.328 1.00 81.69 309 LYS A C 1
ATOM 2459 O O . LYS A 1 309 ? 18.016 2.950 -15.005 1.00 81.69 309 LYS A O 1
ATOM 2464 N N . PHE A 1 310 ? 18.469 1.283 -16.447 1.00 85.56 310 PHE A N 1
ATOM 2465 C CA . PHE A 1 310 ? 17.525 1.683 -17.498 1.00 85.56 310 PHE A CA 1
ATOM 2466 C C . PHE A 1 310 ? 16.398 0.659 -17.699 1.00 85.56 310 PHE A C 1
ATOM 2468 O O . PHE A 1 310 ? 16.615 -0.535 -17.467 1.00 85.56 310 PHE A O 1
ATOM 2475 N N . PRO A 1 311 ? 15.202 1.100 -18.124 1.00 89.81 311 PRO A N 1
ATOM 2476 C CA . PRO A 1 311 ? 14.093 0.202 -18.406 1.00 89.81 311 PRO A CA 1
ATOM 2477 C C . PRO A 1 311 ? 14.348 -0.634 -19.669 1.00 89.81 311 PRO A C 1
ATOM 2479 O O . PRO A 1 311 ? 15.097 -0.240 -20.562 1.00 89.81 311 PRO A O 1
ATOM 2482 N N . ARG A 1 312 ? 13.697 -1.793 -19.752 1.00 92.38 312 ARG A N 1
ATOM 2483 C CA . ARG A 1 312 ? 13.677 -2.686 -20.914 1.00 92.38 312 ARG A CA 1
ATOM 2484 C C . ARG A 1 312 ? 12.231 -2.942 -21.315 1.00 92.38 312 ARG A C 1
ATOM 2486 O O . ARG A 1 312 ? 11.384 -3.155 -20.454 1.00 92.38 312 ARG A O 1
ATOM 2493 N N . ILE A 1 313 ? 11.969 -2.998 -22.617 1.00 94.25 313 ILE A N 1
ATOM 2494 C CA . ILE A 1 313 ? 10.657 -3.383 -23.137 1.00 94.25 313 ILE A CA 1
ATOM 2495 C C . ILE A 1 313 ? 10.327 -4.813 -22.698 1.00 94.25 313 ILE A C 1
ATOM 2497 O O . ILE A 1 313 ? 11.069 -5.756 -22.982 1.00 94.25 313 ILE A O 1
ATOM 2501 N N . HIS A 1 314 ? 9.203 -4.960 -22.001 1.00 94.50 314 HIS A N 1
ATOM 2502 C CA . HIS A 1 314 ? 8.649 -6.243 -21.596 1.00 94.50 314 HIS A CA 1
ATOM 2503 C C . HIS A 1 314 ? 7.120 -6.134 -21.500 1.00 94.50 314 HIS A C 1
ATOM 2505 O O . HIS A 1 314 ? 6.633 -5.118 -21.005 1.00 94.50 314 HIS A O 1
ATOM 2511 N N . PRO A 1 315 ? 6.342 -7.148 -21.925 1.00 95.94 315 PRO A N 1
ATOM 2512 C CA . PRO A 1 315 ? 4.891 -7.121 -21.790 1.00 95.94 315 PRO A CA 1
ATOM 2513 C C . PRO A 1 315 ? 4.436 -6.869 -20.348 1.00 95.94 315 PRO A C 1
ATOM 2515 O O . PRO A 1 315 ? 4.868 -7.576 -19.433 1.00 95.94 315 PRO A O 1
ATOM 2518 N N . LEU A 1 316 ? 3.539 -5.899 -20.160 1.00 96.38 316 LEU A N 1
ATOM 2519 C CA . LEU A 1 316 ? 2.960 -5.541 -18.865 1.00 96.38 316 LEU A CA 1
ATOM 2520 C C . LEU A 1 316 ? 1.505 -5.995 -18.753 1.00 96.38 316 LEU A C 1
ATOM 2522 O O . LEU A 1 316 ? 0.716 -5.915 -19.700 1.00 96.38 316 LEU A O 1
ATOM 2526 N N . ARG A 1 317 ? 1.113 -6.431 -17.557 1.00 96.62 317 ARG A N 1
ATOM 2527 C CA . ARG A 1 317 ? -0.286 -6.717 -17.237 1.00 96.62 317 ARG A CA 1
ATOM 2528 C C . ARG A 1 317 ? -0.618 -6.238 -15.836 1.00 96.62 317 ARG A C 1
ATOM 2530 O O . ARG A 1 317 ? 0.136 -6.501 -14.910 1.00 96.62 317 ARG A O 1
ATOM 2537 N N . ILE A 1 318 ? -1.773 -5.603 -15.689 1.00 97.56 318 ILE A N 1
ATOM 2538 C CA . ILE A 1 318 ? -2.344 -5.235 -14.394 1.00 97.56 318 ILE A CA 1
ATOM 2539 C C . ILE A 1 318 ? -3.732 -5.854 -14.249 1.00 97.56 318 ILE A C 1
ATOM 2541 O O . ILE A 1 318 ? -4.559 -5.804 -15.167 1.00 97.56 318 ILE A O 1
ATOM 2545 N N . ILE A 1 319 ? -3.969 -6.473 -13.098 1.00 97.94 319 ILE A N 1
ATOM 2546 C CA . ILE A 1 319 ? -5.201 -7.183 -12.775 1.00 97.94 319 ILE A CA 1
ATOM 2547 C C . ILE A 1 319 ? -5.740 -6.620 -11.466 1.00 97.94 319 ILE A C 1
ATOM 2549 O O . ILE A 1 319 ? -5.091 -6.734 -10.431 1.00 97.94 319 ILE A O 1
ATOM 2553 N N . PHE A 1 320 ? -6.932 -6.032 -11.520 1.00 98.31 320 PHE A N 1
ATOM 2554 C CA . PHE A 1 320 ? -7.659 -5.573 -10.340 1.00 98.31 320 PHE A CA 1
ATOM 2555 C C . PHE A 1 320 ? -8.560 -6.703 -9.823 1.00 98.31 320 PHE A C 1
ATOM 2557 O O . PHE A 1 320 ? -9.446 -7.175 -10.545 1.00 98.31 320 PHE A O 1
ATOM 2564 N N . GLY A 1 321 ? -8.331 -7.150 -8.588 1.00 97.62 321 GLY A N 1
ATOM 2565 C CA . GLY A 1 321 ? -9.184 -8.120 -7.899 1.00 97.62 321 GLY A CA 1
ATOM 2566 C C . GLY A 1 321 ? -10.526 -7.523 -7.481 1.00 97.62 321 GLY A C 1
ATOM 2567 O O . GLY A 1 321 ? -10.849 -6.395 -7.849 1.00 97.62 321 GLY A O 1
ATOM 2568 N N . LYS A 1 322 ? -11.335 -8.292 -6.749 1.00 97.50 322 LYS A N 1
ATOM 2569 C CA . LYS A 1 322 ? -12.550 -7.762 -6.114 1.00 97.50 322 LYS A CA 1
ATOM 2570 C C . LYS A 1 322 ? -12.169 -7.049 -4.810 1.00 97.50 322 LYS A C 1
ATOM 2572 O O . LYS A 1 322 ? -11.231 -7.512 -4.166 1.00 97.50 322 LYS A O 1
ATOM 2577 N N . PRO A 1 323 ? -12.864 -5.967 -4.419 1.00 97.25 323 PRO A N 1
ATOM 2578 C CA . PRO A 1 323 ? -12.714 -5.409 -3.082 1.00 97.25 323 PRO A CA 1
ATOM 2579 C C . PRO A 1 323 ? -13.040 -6.478 -2.036 1.00 97.25 323 PRO A C 1
ATOM 2581 O O . PRO A 1 323 ? -14.020 -7.206 -2.196 1.00 97.25 323 PRO A O 1
ATOM 2584 N N . VAL A 1 324 ? -12.222 -6.563 -0.994 1.00 97.50 324 VAL A N 1
ATOM 2585 C CA . VAL A 1 324 ? -12.372 -7.496 0.127 1.00 97.50 324 VAL A CA 1
ATOM 2586 C C . VAL A 1 324 ? -12.383 -6.710 1.431 1.00 97.50 324 VAL A C 1
ATOM 2588 O O . VAL A 1 324 ? -11.660 -5.718 1.570 1.00 97.50 324 VAL A O 1
ATOM 2591 N N . LEU A 1 325 ? -13.226 -7.119 2.375 1.00 97.19 325 LEU A N 1
ATOM 2592 C CA . LEU A 1 325 ? -13.224 -6.550 3.718 1.00 97.19 325 LEU A CA 1
ATOM 2593 C C . LEU A 1 325 ? -12.281 -7.351 4.614 1.00 97.19 325 LEU A C 1
ATOM 2595 O O . LEU A 1 325 ? -11.942 -8.495 4.324 1.00 97.19 325 LEU A O 1
ATOM 2599 N N . TRP A 1 326 ? -11.848 -6.743 5.715 1.00 94.56 326 TRP A N 1
ATOM 2600 C CA . TRP A 1 326 ? -10.861 -7.354 6.604 1.00 94.56 326 TRP A CA 1
ATOM 2601 C C . TRP A 1 326 ? -11.347 -8.680 7.211 1.00 94.56 326 TRP A C 1
ATOM 2603 O O . TRP A 1 326 ? -10.562 -9.619 7.297 1.00 94.56 326 TRP A O 1
ATOM 2613 N N . HIS A 1 327 ? -12.641 -8.794 7.532 1.00 93.50 327 HIS A N 1
ATOM 2614 C CA . HIS A 1 327 ? -13.249 -10.012 8.088 1.00 93.50 327 HIS A CA 1
ATOM 2615 C C . HIS A 1 327 ? -13.143 -11.222 7.145 1.00 93.50 327 HIS A C 1
ATOM 2617 O O . HIS A 1 327 ? -13.105 -12.357 7.610 1.00 93.50 327 HIS A O 1
ATOM 2623 N N . ASP A 1 328 ? -13.077 -10.984 5.830 1.00 94.00 328 ASP A N 1
ATOM 2624 C CA . ASP A 1 328 ? -12.950 -12.044 4.822 1.00 94.00 328 ASP A CA 1
ATOM 2625 C C . ASP A 1 328 ? -11.497 -12.522 4.661 1.00 94.00 328 ASP A C 1
ATOM 2627 O O . ASP A 1 328 ? -11.239 -13.531 4.004 1.00 94.00 328 ASP A O 1
ATOM 2631 N N . LEU A 1 329 ? -10.535 -11.775 5.217 1.00 92.62 329 LEU A N 1
ATOM 2632 C CA . LEU A 1 329 ? -9.103 -12.027 5.070 1.00 92.62 329 LEU A CA 1
ATOM 2633 C C . LEU A 1 329 ? -8.496 -12.678 6.317 1.00 92.62 329 LEU A C 1
ATOM 2635 O O . LEU A 1 329 ? -7.652 -13.561 6.179 1.00 92.62 329 LEU A O 1
ATOM 2639 N N . GLY A 1 330 ? -8.919 -12.260 7.513 1.00 91.00 330 GLY A N 1
ATOM 2640 C CA . GLY A 1 330 ? -8.419 -12.795 8.778 1.00 91.00 330 GLY A CA 1
ATOM 2641 C C . GLY A 1 330 ? -9.034 -12.132 10.014 1.00 91.00 330 GLY A C 1
ATOM 2642 O O . GLY A 1 330 ? -9.773 -11.154 9.919 1.00 91.00 330 GLY A O 1
ATOM 2643 N N . SER A 1 331 ? -8.725 -12.677 11.194 1.00 82.62 331 SER A N 1
ATOM 2644 C CA . SER A 1 331 ? -9.246 -12.210 12.489 1.00 82.62 331 SER A CA 1
ATOM 2645 C C . SER A 1 331 ? -8.386 -11.127 13.152 1.00 82.62 331 SER A C 1
ATOM 2647 O O . SER A 1 331 ? -8.896 -10.286 13.897 1.00 82.62 331 SER A O 1
ATOM 2649 N N . ASP A 1 332 ? -7.085 -11.113 12.882 1.00 83.88 332 ASP A N 1
ATOM 2650 C CA . ASP A 1 332 ? -6.084 -10.184 13.413 1.00 83.88 332 ASP A CA 1
ATOM 2651 C C . ASP A 1 332 ? -5.325 -9.473 12.277 1.00 83.88 332 ASP A C 1
ATOM 2653 O O . ASP A 1 332 ? -5.554 -9.735 11.096 1.00 83.88 332 ASP A O 1
ATOM 2657 N N . TYR A 1 333 ? -4.457 -8.511 12.612 1.00 85.25 333 TYR A N 1
ATOM 2658 C CA . TYR A 1 333 ? -3.762 -7.713 11.594 1.00 85.25 333 TYR A CA 1
ATOM 2659 C C . TYR A 1 333 ? -2.869 -8.568 10.686 1.00 85.25 333 TYR A C 1
ATOM 2661 O O . TYR A 1 333 ? -2.854 -8.337 9.477 1.00 85.25 333 TYR A O 1
ATOM 2669 N N . GLU A 1 334 ? -2.174 -9.557 11.254 1.00 84.25 334 GLU A N 1
ATOM 2670 C CA . GLU A 1 334 ? -1.295 -10.467 10.510 1.00 84.25 334 GLU A CA 1
ATOM 2671 C C . GLU A 1 334 ? -2.096 -11.404 9.593 1.00 84.25 334 GLU A C 1
ATOM 2673 O O . GLU A 1 334 ? -1.794 -11.546 8.406 1.00 84.25 334 GLU A O 1
ATOM 2678 N N . GLY A 1 335 ? -3.201 -11.965 10.090 1.00 87.94 335 GLY A N 1
ATOM 2679 C CA . GLY A 1 335 ? -4.126 -12.764 9.293 1.00 87.94 335 GLY A CA 1
ATOM 2680 C C . GLY A 1 335 ? -4.726 -11.972 8.134 1.00 87.94 335 GLY A C 1
ATOM 2681 O O . GLY A 1 335 ? -4.808 -12.490 7.021 1.00 87.94 335 GLY A O 1
ATOM 2682 N N . ILE A 1 336 ? -5.077 -10.698 8.347 1.00 92.69 336 ILE A N 1
ATOM 2683 C CA . ILE A 1 336 ? -5.585 -9.823 7.280 1.00 92.69 336 ILE A CA 1
ATOM 2684 C C . ILE A 1 336 ? -4.542 -9.634 6.174 1.00 92.69 336 ILE A C 1
ATOM 2686 O O . ILE A 1 336 ? -4.882 -9.734 4.991 1.00 92.69 336 ILE A O 1
ATOM 2690 N N . VAL A 1 337 ? -3.281 -9.353 6.519 1.00 92.69 337 VAL A N 1
ATOM 2691 C CA . VAL A 1 337 ? -2.245 -9.123 5.498 1.00 92.69 337 VAL A CA 1
ATOM 2692 C C . VAL A 1 337 ? -1.851 -10.407 4.771 1.00 92.69 337 VAL A C 1
ATOM 2694 O O . VAL A 1 337 ? -1.645 -10.366 3.557 1.00 92.69 337 VAL A O 1
ATOM 2697 N N . GLU A 1 338 ? -1.842 -11.555 5.449 1.00 93.50 338 GLU A N 1
ATOM 2698 C CA . GLU A 1 338 ? -1.608 -12.849 4.802 1.00 93.50 338 GLU A CA 1
ATOM 2699 C C . GLU A 1 338 ? -2.796 -13.264 3.914 1.00 93.50 338 GLU A C 1
ATOM 2701 O O . GLU A 1 338 ? -2.605 -13.742 2.793 1.00 93.50 338 GLU A O 1
ATOM 2706 N N . GLY A 1 339 ? -4.037 -13.015 4.344 1.00 95.44 339 GLY A N 1
ATOM 2707 C CA . GLY A 1 339 ? -5.232 -13.196 3.515 1.00 95.44 339 GLY A CA 1
ATOM 2708 C C . GLY A 1 339 ? -5.200 -12.325 2.255 1.00 95.44 339 GLY A C 1
ATOM 2709 O O . GLY A 1 339 ? -5.430 -12.809 1.142 1.00 95.44 339 GLY A O 1
ATOM 2710 N N . LEU A 1 340 ? -4.814 -11.055 2.399 1.00 97.12 340 LEU A N 1
ATOM 2711 C CA . LEU A 1 340 ? -4.608 -10.137 1.276 1.00 97.12 340 LEU A CA 1
ATOM 2712 C C . LEU A 1 340 ? -3.525 -10.643 0.314 1.00 97.12 340 LEU A C 1
ATOM 2714 O O . LEU A 1 340 ? -3.698 -10.602 -0.909 1.00 97.12 340 LEU A O 1
ATOM 2718 N N . ARG A 1 341 ? -2.409 -11.138 0.857 1.00 95.75 341 ARG A N 1
ATOM 2719 C CA . ARG A 1 341 ? -1.309 -11.711 0.078 1.00 95.75 341 ARG A CA 1
ATOM 2720 C C . ARG A 1 341 ? -1.770 -12.918 -0.734 1.00 95.75 341 ARG A C 1
ATOM 2722 O O . ARG A 1 341 ? -1.475 -12.993 -1.931 1.00 95.75 341 ARG A O 1
ATOM 2729 N N . LYS A 1 342 ? -2.561 -13.812 -0.137 1.00 96.44 342 LYS A N 1
ATOM 2730 C CA . LYS A 1 342 ? -3.178 -14.955 -0.831 1.00 96.44 342 LYS A CA 1
ATOM 2731 C C . LYS A 1 342 ? -4.074 -14.515 -1.987 1.00 96.44 342 LYS A C 1
ATOM 2733 O O . LYS A 1 342 ? -3.986 -15.099 -3.070 1.00 96.44 342 LYS A O 1
ATOM 2738 N N . GLU A 1 343 ? -4.876 -13.464 -1.819 1.00 97.25 343 GLU A N 1
ATOM 2739 C CA . GLU A 1 343 ? -5.699 -12.930 -2.913 1.00 97.25 343 GLU A CA 1
ATOM 2740 C C . GLU A 1 343 ? -4.845 -12.382 -4.071 1.00 97.25 343 GLU A C 1
ATOM 2742 O O . GLU A 1 343 ? -5.151 -12.636 -5.237 1.00 97.25 343 GLU A O 1
ATOM 2747 N N . ILE A 1 344 ? -3.715 -11.725 -3.797 1.00 96.00 344 ILE A N 1
ATOM 2748 C CA . ILE A 1 344 ? -2.793 -11.269 -4.856 1.00 96.00 344 ILE A CA 1
ATOM 2749 C C . ILE A 1 344 ? -2.103 -12.454 -5.551 1.00 96.00 344 ILE A C 1
ATOM 2751 O O . ILE A 1 344 ? -2.003 -12.476 -6.782 1.00 96.00 344 ILE A O 1
ATOM 2755 N N . ILE A 1 345 ? -1.690 -13.483 -4.806 1.00 94.88 345 ILE A N 1
ATOM 2756 C CA . ILE A 1 345 ? -1.124 -14.722 -5.373 1.00 94.88 345 ILE A CA 1
ATOM 2757 C C . ILE A 1 345 ? -2.153 -15.441 -6.259 1.00 94.88 345 ILE A C 1
ATOM 2759 O O . ILE A 1 345 ? -1.823 -15.947 -7.334 1.00 94.88 345 ILE A O 1
ATOM 2763 N N . LYS A 1 346 ? -3.428 -15.437 -5.875 1.00 95.31 346 LYS A N 1
ATOM 2764 C CA . LYS A 1 346 ? -4.519 -15.978 -6.692 1.00 95.31 346 LYS A CA 1
ATOM 2765 C C . LYS A 1 346 ? -4.675 -15.214 -8.009 1.00 95.31 346 LYS A C 1
ATOM 2767 O O . LYS A 1 346 ? -4.806 -15.847 -9.059 1.00 95.31 346 LYS A O 1
ATOM 2772 N N . LEU A 1 347 ? -4.583 -13.880 -7.994 1.00 95.06 347 LEU A N 1
ATOM 2773 C CA . LEU A 1 347 ? -4.561 -13.069 -9.222 1.00 95.06 347 LEU A CA 1
ATOM 2774 C C . LEU A 1 347 ? -3.343 -13.390 -10.104 1.00 95.06 347 LEU A C 1
ATOM 2776 O O . LEU A 1 347 ? -3.472 -13.455 -11.332 1.00 95.06 347 LEU A O 1
ATOM 2780 N N . LYS A 1 348 ? -2.176 -13.641 -9.497 1.00 93.19 348 LYS A N 1
ATOM 2781 C CA . LYS A 1 348 ? -0.979 -14.112 -10.209 1.00 93.19 348 LYS A CA 1
ATOM 2782 C C . LYS A 1 348 ? -1.238 -15.434 -10.931 1.00 93.19 348 LYS A C 1
ATOM 2784 O O . LYS A 1 348 ? -1.056 -15.503 -12.146 1.00 93.19 348 LYS A O 1
ATOM 2789 N N . ASN A 1 349 ? -1.767 -16.435 -10.234 1.00 91.81 349 ASN A N 1
ATOM 2790 C CA . ASN A 1 349 ? -2.044 -17.755 -10.811 1.00 91.81 349 ASN A CA 1
ATOM 2791 C C . ASN A 1 349 ? -3.089 -17.696 -11.948 1.00 91.81 349 ASN A C 1
ATOM 2793 O O . ASN A 1 349 ? -2.960 -18.373 -12.972 1.00 91.81 349 ASN A O 1
ATOM 2797 N N . GLN A 1 350 ? -4.100 -16.827 -11.833 1.00 87.69 350 GLN A N 1
ATOM 2798 C CA . GLN A 1 350 ? -5.059 -16.562 -12.919 1.00 87.69 350 GLN A CA 1
ATOM 2799 C C . GLN A 1 350 ? -4.400 -15.931 -14.157 1.00 87.69 350 GLN A C 1
ATOM 2801 O O . GLN A 1 350 ? -4.820 -16.161 -15.293 1.00 87.69 350 GLN A O 1
ATOM 2806 N N . SER A 1 351 ? -3.364 -15.116 -13.957 1.00 83.31 351 SER A N 1
ATOM 2807 C CA . SER A 1 351 ? -2.591 -14.513 -15.045 1.00 83.31 351 SER A CA 1
ATOM 2808 C C . SER A 1 351 ? -1.745 -15.539 -15.802 1.00 83.31 351 SER A C 1
ATOM 2810 O O . SER A 1 351 ? -1.561 -15.399 -17.018 1.00 83.31 351 SER A O 1
ATOM 2812 N N . ASP A 1 352 ? -1.221 -16.532 -15.083 1.00 81.50 352 ASP A N 1
ATOM 2813 C CA . ASP A 1 352 ? -0.347 -17.587 -15.605 1.00 81.50 352 ASP A CA 1
ATOM 2814 C C . ASP A 1 352 ? -1.128 -18.681 -16.340 1.00 81.50 352 ASP A C 1
ATOM 2816 O O . ASP A 1 352 ? -0.709 -19.112 -17.411 1.00 81.50 352 ASP A O 1
ATOM 2820 N N . SER A 1 353 ? -2.302 -19.064 -15.832 1.00 71.38 353 SER A N 1
ATOM 2821 C CA . SER A 1 353 ? -3.173 -20.077 -16.452 1.00 71.38 353 SER A CA 1
ATOM 2822 C C . SER A 1 353 ? -3.725 -19.664 -17.820 1.00 71.38 353 SER A C 1
ATOM 2824 O O . SER A 1 353 ? -3.785 -20.491 -18.719 1.00 71.38 353 SER A O 1
ATOM 2826 N N . LYS A 1 354 ? -4.025 -18.378 -18.046 1.00 59.50 354 LYS A N 1
ATOM 2827 C CA . LYS A 1 354 ? -4.471 -17.852 -19.358 1.00 59.50 354 LYS A CA 1
ATOM 2828 C C . LYS A 1 354 ? -3.404 -17.878 -20.472 1.00 59.50 354 LYS A C 1
ATOM 2830 O O . LYS A 1 354 ? -3.640 -17.313 -21.538 1.00 59.50 354 LYS A O 1
ATOM 2835 N N . LYS A 1 355 ? -2.209 -18.421 -20.214 1.00 51.44 355 LYS A N 1
ATOM 2836 C CA . LYS A 1 355 ? -1.156 -18.646 -21.219 1.00 51.44 355 LYS A CA 1
ATOM 2837 C C . LYS A 1 355 ? -1.098 -20.094 -21.732 1.00 51.44 355 LYS A C 1
ATOM 2839 O O . LYS A 1 355 ? -0.319 -20.319 -22.654 1.00 51.44 355 LYS A O 1
ATOM 2844 N N . ARG A 1 356 ? -1.832 -21.036 -21.125 1.00 37.31 356 ARG A N 1
ATOM 2845 C CA . ARG A 1 356 ? -1.904 -22.431 -21.584 1.00 37.31 356 ARG A CA 1
ATOM 2846 C C . ARG A 1 356 ? -3.057 -22.644 -22.545 1.00 37.31 356 ARG A C 1
ATOM 2848 O O . ARG A 1 356 ? -4.106 -21.994 -22.332 1.00 37.31 356 ARG A O 1
#

Secondary structure (DSSP, 8-state):
-----HHHHHHHHHHHHHHHHHS------HHHHHHHHSHHHHHHHHHHHHHH-S---TT-BTTTTT---HHHHHHHHHHHHHHHT----HHHHHH--BHHHHHHHHHHHHHHHHHH-S-HHHHHHHHHHHSPPPHHHHTT------HHHHHHHHHHHHHHHHHHHHHH--EEE-GGGS-SS--EEEEE---STTHHHHHHHHS-HHHHTTEEEEE-GGGGGSHHHHHHHHHHTEEE--TTT-HHHHHHHHHHHHHTT-EEE--TTSS--SSSS--PPPTHHHHHHHHHT--EEEEEEESHHHHS-TT-SS------EEEE---B-GGGT-SSHHHHHHHHHHHHHHHHHHHHHTT-

Radius of gyration: 29.28 Å; Cα contacts (8 Å, |Δi|>4): 494; chains: 1; bounding box: 64×75×76 Å

Foldseek 3Di:
DDDDDPVVVVVVVVVVVVVVVVVPPPPQDPVNVVLCVDPLLVQLLVVLCVPQVDDADQFAFCCPRSVCDPVSLVVSQVVSCVSVVAHDDSVLSVPDTGNNSVSVVVVVRVVVVVVVPCPPVLVVLLVLQPDAFDPVLVVLQDQDDDPVLLVVLVVLLVVLLVVCCVQAVEAEAPLVQDDLWDDAEEAEAAFFPCPLVSVLSRHDSSQQQQEEEEAAQVQCPDPVVVSVCSSRSYRHDQCVVCVSSSSNSVSVSRVSRGYYYDHQQSDHDLVPDRDQGDLSVLSCLVSVVHWYKYKYKPFNNQQGGPPDPHGDHYHIYMYIDHTDGQVQQDDDSRSSRVSSSVRRVVVVVVVVVVVD

Solvent-accessible surface area (backbone atoms only — not comparable to full-atom values): 19492 Å² total; per-residue (Å²): 134,84,84,79,54,75,66,58,54,50,52,50,50,49,49,53,48,49,55,52,55,67,73,59,70,67,81,71,48,80,66,54,56,59,52,58,70,36,73,64,42,49,51,53,54,52,49,54,33,68,75,60,77,48,93,79,50,57,83,36,31,39,48,86,69,63,62,43,46,84,64,46,46,54,53,48,47,57,53,48,26,68,78,67,73,47,91,71,62,65,71,58,61,71,69,43,55,29,45,44,52,44,49,54,52,51,49,47,48,52,48,50,49,53,69,65,44,68,51,63,64,60,60,49,50,53,52,53,43,69,41,80,50,58,68,80,56,52,75,68,56,76,87,78,75,55,74,67,55,50,49,51,36,50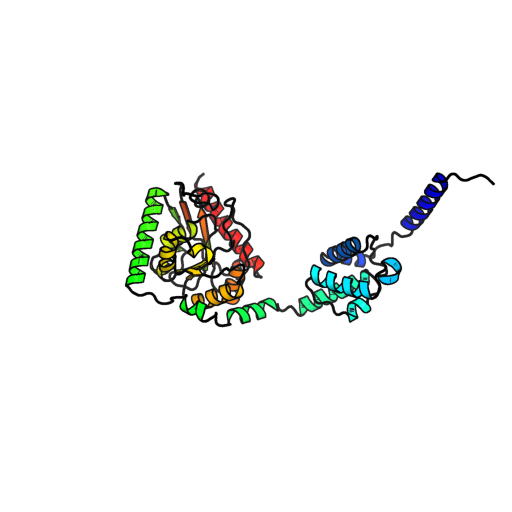,50,52,27,50,54,49,36,48,48,36,38,72,66,17,57,47,43,82,40,45,69,87,44,57,70,90,64,50,50,35,35,38,36,36,62,44,22,28,79,51,49,67,58,55,51,52,30,66,49,57,68,77,49,39,79,38,36,28,33,58,41,50,58,78,64,57,79,42,75,76,41,51,59,45,39,73,56,43,43,51,45,70,35,40,57,84,87,36,42,66,56,40,46,10,46,48,46,55,45,38,74,65,48,23,28,39,38,42,50,41,52,80,53,64,31,89,86,53,56,85,68,72,55,48,47,68,61,21,47,51,20,56,78,66,71,30,34,39,29,33,21,32,68,41,40,39,43,70,18,28,23,84,90,47,96,65,73,44,85,37,63,30,36,39,39,41,43,63,65,40,50,37,81,83,32,28,94,48,40,64,40,20,28,52,33,46,49,51,54,27,51,49,49,46,52,58,62,58,55,76,74,111

pLDDT: mean 77.88, std 17.22, range [34.91, 98.31]